Protein 1MK1 (pdb70)

Solvent-accessible surface area: 10854 Å² total; per-residue (Å²): 210,104,69,104,58,72,94,68,62,105,54,27,100,76,83,0,50,45,80,8,49,24,149,140,55,67,128,91,31,30,4,19,34,0,6,0,0,0,0,0,32,37,84,127,24,31,0,0,0,10,79,83,107,89,152,118,151,47,122,128,8,47,5,3,0,37,16,52,19,76,65,92,87,22,62,16,77,81,5,0,25,60,30,0,98,116,76,21,25,8,90,14,97,61,40,46,0,12,34,43,25,65,40,21,108,72,125,17,45,30,1,0,10,0,3,2,0,31,48,43,178,152,53,71,291,144,74,17,104,30,72,6,44,48,0,9,123,40,14,145,125,46,76,1,68,25,54,26,0,55,24,0,0,65,23,0,55,28,23,65,86,65,177,38,148,31,96,83,64,130,29,128,30,140,71,103,11,95,35,13,43,68,71,152,73,140,284

CATH classification: 3.90.79.10

Organism: Mycobacterium tuberculosis (strain CDC 1551 / Oshkosh) (NCBI:txid83331)

Sequence (187 aa):
FETISSETLHTGAIFALRRDQVRIVTREVVEHFGAVAIVAMDDNGNIPMVYQYRHTYGRRLWELPAGLLDVAGEPPHLTAARELREEVGLQASTWQVLVDLDTAPGFSDESVRVYLATGLREVGRTMGWYPIAEAARRVLRGEIVNSIAIAGVLAVHAVTTGFAQPRPLDTEWIDRPTAFAARRAER

B-factor: mean 34.09, std 12.49, range [12.07, 91.03]

Secondary structure (DSSP, 8-state):
--EEEEEEEEE-SSEEEEEEEE--EEEEEEEE--EEEEEE--TTSEEEEEEEEETTTTEEEEE--EEE--STT--HHHHHHHHHHHHH-EEEEEEEEEEEE-S-TTTB---EEEEEEEEEEE----EEEEEHHHHHHHHHTTS---HHHHHHHHHHHHHHTTS---B-TTS--TT---HHHHH----

Foldseek 3Di:
DDWPDKDWPADDDFWTWIWTQPPHDIAIATAGQAKEFEQEQEPQQKGKWDFAQDVVVRGTATGTQMDGNQDPPDDRVVVHQVSCCVPVQKHAPDKFWQDKAQQCVRHYLHIYTYIYGYRIDRDDDPMDMGRLVVLQVCVVVVRHDDPNRNSRSVRVVCVVVVNDDTHHPPDDDVSRGDVSSVPCPDD

InterPro domains:
  IPR000086 NUDIX hydrolase domain [PF00293] (44-156)
  IPR000086 NUDIX hydrolase domain [PS51462] (41-172)
  IPR015797 NUDIX hydrolase-like domain superfamily [SSF55811] (5-177)
  IPR060538 Nucleoside diphosphate sugar hydrolase, N-terminal domain [PF28549] (7-40)

Nearest PDB structures (foldseek):
  1mk1-assembly1_A  TM=1.005E+00  e=1.874E-41  Mycobacterium tuberculosis
  1mqw-assembly1_A-2  TM=9.993E-01  e=7.529E-37  Mycobacterium tuberculosis
  5i8u-assembly2_A  TM=9.885E-01  e=7.084E-37  Mycobacterium tuberculosis
  5i8u-assembly2_B  TM=9.862E-01  e=2.547E-36  Mycobacterium tuberculosis
  5i8u-assembly4_E  TM=9.836E-01  e=4.146E-36  Mycobacterium tuberculosis

Structure (mmCIF, N/CA/C/O backbone):
data_1MK1
#
_entry.id   1MK1
#
_cell.length_a   64.088
_cell.length_b   64.088
_cell.length_c   182.393
_cell.angle_alpha   90.00
_cell.angle_beta   90.00
_cell.angle_gamma   120.00
#
_symmetry.space_group_name_H-M   'P 61 2 2'
#
loop_
_entity.id
_entity.type
_entity.pdbx_description
1 polymer 'ADPR pyrophosphatase'
2 non-polymer ADENOSINE-5-DIPHOSPHORIBOSE
3 water water
#
loop_
_atom_site.group_PDB
_atom_site.id
_atom_site.type_symbol
_atom_site.label_atom_id
_atom_site.label_alt_id
_atom_site.label_comp_id
_atom_site.label_asym_id
_atom_site.label_entity_id
_atom_site.label_seq_id
_atom_site.pdbx_PDB_ins_code
_atom_site.Cartn_x
_atom_site.Cartn_y
_atom_site.Cartn_z
_at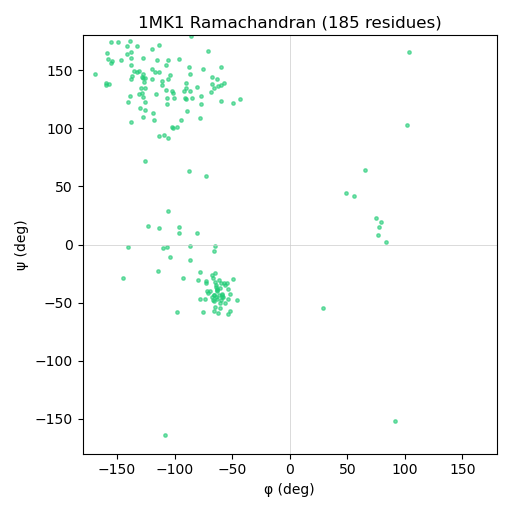om_site.occupancy
_atom_site.B_iso_or_equiv
_atom_site.auth_seq_id
_atom_site.auth_comp_id
_atom_site.auth_asym_id
_atom_site.auth_atom_id
_atom_site.pdbx_PDB_model_num
ATOM 1 N N . PHE A 1 6 ? 27.174 23.595 37.278 1.00 68.37 6 PHE A N 1
ATOM 2 C CA . PHE A 1 6 ? 28.213 23.688 36.210 1.00 68.72 6 PHE A CA 1
ATOM 3 C C . PHE A 1 6 ? 28.524 25.137 35.909 1.00 68.51 6 PHE A C 1
ATOM 4 O O . PHE A 1 6 ? 27.695 26.014 36.147 1.00 69.20 6 PHE A O 1
ATOM 12 N N . GLU A 1 7 ? 29.713 25.386 35.368 1.00 67.58 7 GLU A N 1
ATOM 13 C CA . GLU A 1 7 ? 30.119 26.751 35.055 1.00 66.21 7 GLU A CA 1
ATOM 14 C C . GLU A 1 7 ? 31.244 26.836 34.029 1.00 62.52 7 GLU A C 1
ATOM 15 O O . GLU A 1 7 ? 32.203 26.072 34.091 1.00 62.54 7 GLU A O 1
ATOM 21 N N . THR A 1 8 ? 31.135 27.767 33.087 1.00 58.37 8 THR A N 1
ATOM 22 C CA . THR A 1 8 ? 32.191 27.928 32.093 1.00 55.25 8 THR A CA 1
ATOM 23 C C . THR A 1 8 ? 33.204 28.923 32.634 1.00 53.95 8 THR A C 1
ATOM 24 O O . THR A 1 8 ? 32.895 30.098 32.831 1.00 53.30 8 THR A O 1
ATOM 28 N N . ILE A 1 9 ? 34.416 28.444 32.877 1.00 52.56 9 ILE A N 1
ATOM 29 C CA . ILE A 1 9 ? 35.471 29.289 33.408 1.00 50.66 9 ILE A CA 1
ATOM 30 C C . ILE A 1 9 ? 36.094 30.169 32.336 1.00 49.98 9 ILE A C 1
ATOM 31 O O . ILE A 1 9 ? 36.267 31.369 32.543 1.00 50.25 9 ILE A O 1
ATOM 36 N N . SER A 1 10 ? 36.419 29.579 31.189 1.00 49.01 10 SER A N 1
ATOM 37 C CA . SER A 1 10 ? 37.044 30.340 30.111 1.00 48.72 10 SER A CA 1
ATOM 38 C C . SER A 1 10 ? 36.853 29.712 28.740 1.00 48.02 10 SER A C 1
ATOM 39 O O . SER A 1 10 ? 36.973 28.503 28.585 1.00 49.50 10 SER A O 1
ATOM 42 N N . SER A 1 11 ? 36.568 30.545 27.744 1.00 46.81 11 SER A N 1
ATOM 43 C CA . SER A 1 11 ? 36.376 30.066 26.382 1.00 45.59 11 SER A CA 1
ATOM 44 C C . SER A 1 11 ? 37.515 30.526 25.503 1.00 44.14 11 SER A C 1
ATOM 45 O O . SER A 1 11 ? 37.981 31.650 25.610 1.00 43.87 11 SER A O 1
ATOM 48 N N . GLU A 1 12 ? 37.953 29.648 24.618 1.00 43.77 12 GLU A N 1
ATOM 49 C CA . GLU A 1 12 ? 39.027 29.973 23.707 1.00 43.06 12 GLU A CA 1
ATOM 50 C C . GLU A 1 12 ? 38.726 29.379 22.340 1.00 41.53 12 GLU A C 1
ATOM 51 O O . GLU A 1 12 ? 38.529 28.171 22.212 1.00 41.33 12 GLU A O 1
ATOM 57 N N . THR A 1 13 ? 38.689 30.234 21.324 1.00 39.57 13 THR A N 1
ATOM 58 C CA . THR A 1 13 ? 38.413 29.795 19.960 1.00 37.24 13 THR A CA 1
ATOM 59 C C . THR A 1 13 ? 39.626 29.137 19.328 1.00 36.16 13 THR A C 1
ATOM 60 O O . THR A 1 13 ? 40.682 29.746 19.202 1.00 35.99 13 THR A O 1
ATOM 64 N N . LEU A 1 14 ? 39.461 27.886 18.924 1.00 35.50 14 LEU A N 1
ATOM 65 C CA . LEU A 1 14 ? 40.540 27.130 18.313 1.00 36.15 14 LEU A CA 1
ATOM 66 C C . LEU A 1 14 ? 40.531 27.250 16.794 1.00 36.17 14 LEU A C 1
ATOM 67 O O . LEU A 1 14 ? 41.577 27.173 16.154 1.00 36.39 14 LEU A O 1
ATOM 72 N N . HIS A 1 15 ? 39.353 27.450 16.216 1.00 36.32 15 HIS A N 1
ATOM 73 C CA . HIS A 1 15 ? 39.249 27.555 14.772 1.00 35.81 15 HIS A CA 1
ATOM 74 C C . HIS A 1 15 ? 37.881 28.032 14.343 1.00 36.31 15 HIS A C 1
ATOM 75 O O . HIS A 1 15 ? 36.878 27.727 14.985 1.00 36.71 15 HIS A O 1
ATOM 82 N N . THR A 1 16 ? 37.853 28.787 13.249 1.00 36.08 16 THR A N 1
ATOM 83 C CA . THR A 1 16 ? 36.609 29.273 12.678 1.00 34.91 16 THR A CA 1
ATOM 84 C C . THR A 1 16 ? 36.638 28.817 11.234 1.00 33.94 16 THR A C 1
ATOM 85 O O . THR A 1 16 ? 37.507 29.225 10.471 1.00 33.17 16 THR A O 1
ATOM 89 N N . GLY A 1 17 ? 35.701 27.951 10.869 1.00 33.37 17 GLY A N 1
ATOM 90 C CA . GLY A 1 17 ? 35.657 27.453 9.508 1.00 33.09 17 GLY A CA 1
ATOM 91 C C . GLY A 1 17 ? 34.500 28.006 8.701 1.00 33.82 17 GLY A C 1
ATOM 92 O O . GLY A 1 17 ? 33.875 28.995 9.081 1.00 32.75 17 GLY A O 1
ATOM 93 N N . ALA A 1 18 ? 34.212 27.356 7.579 1.00 34.61 18 ALA A N 1
ATOM 94 C CA . ALA A 1 18 ? 33.124 27.774 6.706 1.00 35.33 18 ALA A CA 1
ATOM 95 C C . ALA A 1 18 ? 31.747 27.631 7.373 1.00 35.31 18 ALA A C 1
ATOM 96 O O . ALA A 1 18 ? 30.981 28.596 7.445 1.00 34.55 18 ALA A O 1
ATOM 98 N N . ILE A 1 19 ? 31.442 26.435 7.878 1.00 34.86 19 ILE A N 1
ATOM 99 C CA . ILE A 1 19 ? 30.142 26.195 8.504 1.00 34.03 19 ILE A CA 1
ATOM 100 C C . ILE A 1 19 ? 30.140 25.997 10.026 1.00 33.84 19 ILE A C 1
ATOM 101 O O . ILE A 1 19 ? 29.072 25.838 10.631 1.00 32.68 19 ILE A O 1
ATOM 106 N N . PHE A 1 20 ? 31.317 25.999 10.648 1.00 32.98 20 PHE A N 1
ATOM 107 C CA . PHE A 1 20 ? 31.386 25.849 12.099 1.00 31.80 20 PHE A CA 1
ATOM 108 C C . PHE A 1 20 ? 32.677 26.366 12.710 1.00 31.58 20 PHE A C 1
ATOM 109 O O . PHE A 1 20 ? 33.663 26.605 12.016 1.00 31.76 20 PHE A O 1
ATOM 117 N N . ALA A 1 21 ? 32.655 26.547 14.022 1.00 30.32 21 ALA A N 1
ATOM 118 C CA . ALA A 1 21 ? 33.822 27.026 14.745 1.00 29.94 21 ALA A CA 1
ATOM 119 C C . ALA A 1 21 ? 34.112 26.064 15.889 1.00 29.39 21 ALA A C 1
ATOM 120 O O . ALA A 1 21 ? 33.186 25.517 16.495 1.00 29.11 21 ALA A O 1
ATOM 122 N N . LEU A 1 22 ? 35.392 25.841 16.171 1.00 28.33 22 LEU A N 1
ATOM 123 C CA . LEU A 1 22 ? 35.770 24.961 17.263 1.00 27.85 22 LEU A CA 1
ATOM 124 C C . LEU A 1 22 ? 36.165 25.832 18.439 1.00 28.34 22 LEU A C 1
ATOM 125 O O . LEU A 1 22 ? 36.963 26.756 18.303 1.00 28.21 22 LEU A O 1
ATOM 130 N N . ARG A 1 23 ? 35.600 25.532 19.597 1.00 28.30 23 ARG A N 1
ATOM 131 C CA . ARG A 1 23 ? 35.866 26.311 20.787 1.00 29.48 23 ARG A CA 1
ATOM 132 C C . ARG A 1 23 ? 36.169 25.364 21.937 1.00 30.53 23 ARG A C 1
ATOM 133 O O . ARG A 1 23 ? 35.654 24.249 21.975 1.00 30.90 23 ARG A O 1
ATOM 141 N N . ARG A 1 24 ? 37.018 25.796 22.861 1.00 31.52 24 ARG A N 1
ATOM 142 C CA . ARG A 1 24 ? 37.356 24.974 24.014 1.00 31.49 24 ARG A CA 1
ATOM 143 C C . ARG A 1 24 ? 37.101 25.749 25.295 1.00 31.57 24 ARG A C 1
ATOM 144 O O . ARG A 1 24 ? 37.651 26.832 25.494 1.00 29.78 24 ARG A O 1
ATOM 152 N N . ASP A 1 25 ? 36.264 25.188 26.160 1.00 32.63 25 ASP A N 1
ATOM 153 C CA . ASP A 1 25 ? 35.937 25.830 27.425 1.00 35.66 25 ASP A CA 1
ATOM 154 C C . ASP A 1 25 ? 36.430 25.008 28.612 1.00 36.90 25 ASP A C 1
ATOM 155 O O . ASP A 1 25 ? 36.674 23.808 28.496 1.00 35.88 25 ASP A O 1
ATOM 160 N N . GLN A 1 26 ? 36.582 25.674 29.750 1.00 38.40 26 GLN A N 1
ATOM 161 C CA . GLN A 1 26 ? 36.989 25.012 30.980 1.00 41.39 26 GLN A CA 1
ATOM 162 C C . GLN A 1 26 ? 35.699 25.003 31.772 1.00 43.02 26 GLN A C 1
ATOM 163 O O . GLN A 1 26 ? 35.084 26.052 31.963 1.00 42.94 26 GLN A O 1
ATOM 169 N N . VAL A 1 27 ? 35.280 23.829 32.227 1.00 46.22 27 VAL A N 1
ATOM 170 C CA . VAL A 1 27 ? 34.008 23.731 32.931 1.00 49.99 27 VAL A CA 1
ATOM 171 C C . VAL A 1 27 ? 34.010 23.356 34.411 1.00 52.91 27 VAL A C 1
ATOM 172 O O . VAL A 1 27 ? 34.860 22.600 34.881 1.00 53.09 27 VAL A O 1
ATOM 176 N N . ARG A 1 28 ? 33.016 23.906 35.114 1.00 56.66 28 ARG A N 1
ATOM 177 C CA . ARG A 1 28 ? 32.766 23.699 36.539 1.00 59.24 28 ARG A CA 1
ATOM 178 C C . ARG A 1 28 ? 34.033 23.406 37.334 1.00 59.88 28 ARG A C 1
ATOM 179 O O . ARG A 1 28 ? 34.397 24.161 38.237 1.00 60.69 28 ARG A O 1
ATOM 187 N N . ILE A 1 34 ? 36.905 21.034 37.336 1.00 56.62 34 ILE A N 1
ATOM 188 C CA . ILE A 1 34 ? 37.332 21.674 36.092 1.00 57.94 34 ILE A CA 1
ATOM 189 C C . ILE A 1 34 ? 37.633 20.659 34.991 1.00 57.60 34 ILE A C 1
ATOM 190 O O . ILE A 1 34 ? 38.554 19.851 35.117 1.00 58.05 34 ILE A O 1
ATOM 195 N N . VAL A 1 35 ? 36.868 20.727 33.902 1.00 56.85 35 VAL A N 1
ATOM 196 C CA . VAL A 1 35 ? 37.046 19.813 32.773 1.00 54.78 35 VAL A CA 1
ATOM 197 C C . VAL A 1 35 ? 37.165 20.560 31.446 1.00 52.33 35 VAL A C 1
ATOM 198 O O . VAL A 1 35 ? 36.520 21.588 31.247 1.00 51.93 35 VAL A O 1
ATOM 202 N N . THR A 1 36 ? 37.999 20.055 30.543 1.00 49.99 36 THR A N 1
ATOM 203 C CA . THR A 1 36 ? 38.114 20.672 29.227 1.00 47.21 36 THR A CA 1
ATOM 204 C C . THR A 1 36 ? 36.918 20.155 28.426 1.00 44.92 36 THR A C 1
ATOM 205 O O . THR A 1 36 ? 36.595 18.966 28.477 1.00 44.99 36 THR A O 1
ATOM 209 N N . ARG A 1 37 ? 36.256 21.056 27.709 1.00 41.26 37 ARG A N 1
ATOM 210 C CA . ARG A 1 37 ? 35.110 20.703 26.883 1.00 36.80 37 ARG A CA 1
ATOM 211 C C . ARG A 1 37 ? 35.193 21.426 25.545 1.00 35.25 37 ARG A C 1
ATOM 212 O O . ARG A 1 37 ? 34.950 22.626 25.471 1.00 35.61 37 ARG A O 1
ATOM 220 N N . GLU A 1 38 ? 35.547 20.700 24.490 1.00 33.39 38 GLU A N 1
ATOM 221 C CA . GLU A 1 38 ? 35.644 21.301 23.167 1.00 33.18 38 GLU A CA 1
ATOM 222 C C . GLU A 1 38 ? 34.278 21.249 22.513 1.00 31.74 38 GLU A C 1
ATOM 223 O O . GLU A 1 38 ? 33.615 20.216 22.533 1.00 31.42 38 GLU A O 1
ATOM 229 N N . VAL A 1 39 ? 33.853 22.375 21.948 1.00 30.57 39 VAL A N 1
ATOM 230 C CA . VAL A 1 39 ? 32.543 22.461 21.318 1.00 27.71 39 VAL A CA 1
ATOM 231 C C . VAL A 1 39 ? 32.592 22.946 19.881 1.00 26.24 39 VAL A C 1
ATOM 232 O O . VAL A 1 39 ? 33.269 23.920 19.566 1.00 24.60 39 VAL A O 1
ATOM 236 N N . VAL A 1 40 ? 31.854 22.256 19.020 1.00 26.13 40 VAL A N 1
ATOM 237 C CA . VAL A 1 40 ? 31.743 22.628 17.615 1.00 26.07 40 VAL A CA 1
ATOM 238 C C . VAL A 1 40 ? 30.489 23.499 17.489 1.00 26.37 40 VAL A C 1
ATOM 239 O O . VAL A 1 40 ? 29.373 22.995 17.605 1.00 27.81 40 VAL A O 1
ATOM 243 N N . GLU A 1 41 ? 30.674 24.801 17.284 1.00 27.12 41 GLU A N 1
ATOM 244 C CA . GLU A 1 41 ? 29.557 25.737 17.121 1.00 27.82 41 GLU A CA 1
ATOM 245 C C . GLU A 1 41 ? 28.994 25.584 15.712 1.00 28.08 41 GLU A C 1
ATOM 246 O O . GLU A 1 41 ? 29.732 25.658 14.731 1.00 29.48 41 GLU A O 1
ATOM 252 N N . HIS A 1 42 ? 27.685 25.390 15.610 1.00 27.47 42 HIS A N 1
ATOM 253 C CA . HIS A 1 42 ? 27.048 25.160 14.316 1.00 26.75 42 HIS A CA 1
ATOM 254 C C . HIS A 1 42 ? 25.883 26.129 14.093 1.00 27.80 42 HIS A C 1
ATOM 255 O O . HIS A 1 42 ? 25.371 26.717 15.046 1.00 28.19 42 HIS A O 1
ATOM 262 N N . PHE A 1 43 ? 25.480 26.298 12.833 1.00 27.97 43 PHE A N 1
ATOM 263 C CA . PHE A 1 43 ? 24.355 27.172 12.473 1.00 28.62 43 PHE A CA 1
ATOM 264 C C . PHE A 1 43 ? 23.030 26.595 12.950 1.00 28.77 43 PHE A C 1
ATOM 265 O O . PHE A 1 43 ? 22.143 27.309 13.421 1.00 29.16 43 PHE A O 1
ATOM 273 N N . GLY A 1 44 ? 22.917 25.282 12.812 1.00 28.40 44 GLY A N 1
ATOM 274 C CA . GLY A 1 44 ? 21.687 24.600 13.133 1.00 26.99 44 GLY A CA 1
ATOM 275 C C . GLY A 1 44 ? 21.149 24.361 11.733 1.00 26.84 44 GLY A C 1
ATOM 276 O O . GLY A 1 44 ? 21.643 24.953 10.765 1.00 26.39 44 GLY A O 1
ATOM 277 N N . ALA A 1 45 ? 20.160 23.492 11.596 1.00 26.52 45 ALA A N 1
ATOM 278 C CA . ALA A 1 45 ? 19.605 23.229 10.281 1.00 25.39 45 ALA A CA 1
ATOM 279 C C . ALA A 1 45 ? 18.136 22.876 10.401 1.00 25.96 45 ALA A C 1
ATOM 280 O O . ALA A 1 45 ? 17.595 22.749 11.504 1.00 25.03 45 ALA A O 1
ATOM 282 N N . VAL A 1 46 ? 17.490 22.737 9.252 1.00 26.82 46 VAL A N 1
ATOM 283 C CA . VAL A 1 46 ? 16.082 22.387 9.197 1.00 25.98 46 VAL A CA 1
ATOM 284 C C . VAL A 1 46 ? 15.937 21.311 8.127 1.00 25.69 46 VAL A C 1
ATOM 285 O O . VAL A 1 46 ? 16.715 21.270 7.174 1.00 26.06 46 VAL A O 1
ATOM 289 N N . ALA A 1 47 ? 14.970 20.419 8.301 1.00 25.51 47 ALA A N 1
ATOM 290 C CA . ALA A 1 47 ? 14.730 19.356 7.326 1.00 24.66 47 ALA A CA 1
ATOM 291 C C . ALA A 1 47 ? 13.226 19.234 7.140 1.00 24.11 47 ALA A C 1
ATOM 292 O O . ALA A 1 47 ? 12.452 19.690 7.988 1.00 23.20 47 ALA A O 1
ATOM 294 N N . ILE A 1 48 ? 12.810 18.621 6.037 1.00 24.02 48 ILE A N 1
ATOM 295 C CA . ILE A 1 48 ? 11.392 18.502 5.757 1.00 23.46 48 ILE A CA 1
ATOM 296 C C . ILE A 1 48 ? 10.904 17.116 5.373 1.00 24.17 48 ILE A C 1
ATOM 297 O O . ILE A 1 48 ? 11.464 16.465 4.488 1.00 23.37 48 ILE A O 1
ATOM 302 N N . VAL A 1 49 ? 9.851 16.675 6.056 1.00 24.38 49 VAL A N 1
ATOM 303 C CA . VAL A 1 49 ? 9.193 15.414 5.749 1.00 23.66 49 VAL A CA 1
ATOM 304 C C . VAL A 1 49 ? 7.965 15.929 5.002 1.00 23.68 49 VAL A C 1
ATOM 305 O O . VAL A 1 49 ? 7.030 16.434 5.621 1.00 24.68 49 VAL A O 1
ATOM 309 N N . ALA A 1 50 ? 7.992 15.852 3.676 1.00 23.44 50 ALA A N 1
ATOM 310 C CA . ALA A 1 50 ? 6.877 16.328 2.864 1.00 24.58 50 ALA A CA 1
ATOM 311 C C . ALA A 1 50 ? 6.004 15.149 2.484 1.00 26.67 50 ALA A C 1
ATOM 312 O O . ALA A 1 50 ? 6.323 14.380 1.575 1.00 27.10 50 ALA A O 1
ATOM 314 N N . MET A 1 51 ? 4.894 15.015 3.196 1.00 27.18 51 MET A N 1
ATOM 315 C CA . MET A 1 51 ? 3.967 13.926 2.971 1.00 27.39 51 MET A CA 1
ATOM 316 C C . MET A 1 51 ? 2.889 14.302 1.964 1.00 28.06 51 MET A C 1
ATOM 317 O O . MET A 1 51 ? 2.205 15.316 2.129 1.00 27.09 51 MET A O 1
ATOM 322 N N . ASP A 1 52 ? 2.736 13.493 0.917 1.00 26.84 52 ASP A N 1
ATOM 323 C CA . ASP A 1 52 ? 1.719 13.787 -0.079 1.00 26.98 52 ASP A CA 1
ATOM 324 C C . ASP A 1 52 ? 0.378 13.201 0.359 1.00 28.00 52 ASP A C 1
ATOM 325 O O . ASP A 1 52 ? 0.280 12.594 1.424 1.00 26.71 52 ASP A O 1
ATOM 330 N N . ASP A 1 53 ? -0.651 13.398 -0.458 1.00 29.31 53 ASP A N 1
ATOM 331 C CA . ASP A 1 53 ? -1.980 12.904 -0.138 1.00 32.29 53 ASP A CA 1
ATOM 332 C C . ASP A 1 53 ? -2.117 11.394 -0.078 1.00 34.08 53 ASP A C 1
ATOM 333 O O . ASP A 1 53 ? -3.196 10.879 0.217 1.00 35.03 53 ASP A O 1
ATOM 334 N N . ASN A 1 54 ? -1.034 10.673 -0.347 1.00 34.13 54 ASN A N 1
ATOM 335 C CA . ASN A 1 54 ? -1.086 9.222 -0.308 1.00 34.17 54 ASN A CA 1
ATOM 336 C C . ASN A 1 54 ? -0.077 8.595 0.652 1.00 34.91 54 ASN A C 1
ATOM 337 O O . ASN A 1 54 ? 0.205 7.397 0.584 1.00 35.42 54 ASN A O 1
ATOM 342 N N . GLY A 1 55 ? 0.469 9.413 1.547 1.00 34.51 55 GLY A N 1
ATOM 343 C CA . GLY A 1 55 ? 1.405 8.908 2.533 1.00 32.73 55 GLY A CA 1
ATOM 344 C C . GLY A 1 55 ? 2.822 8.677 2.064 1.00 31.12 55 GLY A C 1
ATOM 345 O O . GLY A 1 55 ? 3.575 7.947 2.709 1.00 30.88 55 GLY A O 1
ATOM 346 N N . ASN A 1 56 ? 3.195 9.295 0.952 1.00 29.88 56 ASN A N 1
ATOM 347 C CA . ASN A 1 56 ? 4.547 9.147 0.43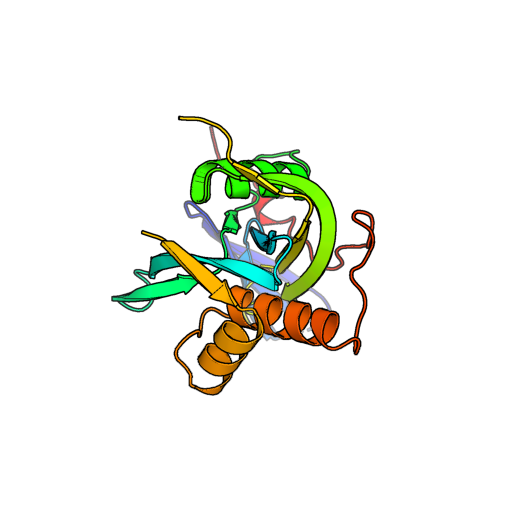8 1.00 29.24 56 ASN A CA 1
ATOM 348 C C . ASN A 1 56 ? 5.352 10.406 0.729 1.00 28.30 56 ASN A C 1
ATOM 349 O O . ASN A 1 56 ? 4.812 11.514 0.735 1.00 28.17 56 ASN A O 1
ATOM 354 N N . ILE A 1 57 ? 6.644 10.228 0.979 1.00 27.47 57 ILE A N 1
ATOM 355 C CA . ILE A 1 57 ? 7.531 11.351 1.254 1.00 26.04 57 ILE A CA 1
ATOM 356 C C . ILE A 1 57 ? 8.728 11.272 0.324 1.00 25.32 57 ILE A C 1
ATOM 357 O O . ILE A 1 57 ? 9.165 10.185 -0.055 1.00 24.07 57 ILE A O 1
ATOM 362 N N . PRO A 1 58 ? 9.264 12.432 -0.078 1.00 26.98 58 PRO A N 1
ATOM 363 C CA . PRO A 1 58 ? 10.426 12.462 -0.973 1.00 27.17 58 PRO A CA 1
ATOM 364 C C . PRO A 1 58 ? 11.735 12.464 -0.169 1.00 26.85 58 PRO A C 1
ATOM 365 O O . PRO A 1 58 ? 11.839 13.120 0.865 1.00 26.21 58 PRO A O 1
ATOM 369 N N . MET A 1 59 ? 12.721 11.712 -0.637 1.00 26.93 59 MET A N 1
ATOM 370 C CA . MET A 1 59 ? 14.014 11.666 0.025 1.00 26.93 59 MET A CA 1
ATOM 371 C C . MET A 1 59 ? 15.069 11.872 -1.043 1.00 27.88 59 MET A C 1
ATOM 372 O O . MET A 1 59 ? 14.865 11.523 -2.206 1.00 26.31 59 MET A O 1
ATOM 377 N N . VAL A 1 60 ? 16.187 12.468 -0.653 1.00 28.83 60 VAL A N 1
ATOM 378 C CA . VAL A 1 60 ? 17.276 12.711 -1.590 1.00 29.27 60 VAL A CA 1
ATOM 379 C C . VAL A 1 60 ? 18.434 11.762 -1.298 1.00 29.24 60 VAL A C 1
ATOM 380 O O . VAL A 1 60 ? 18.578 11.279 -0.177 1.00 28.43 60 VAL A O 1
ATOM 384 N N . TYR A 1 61 ? 19.242 11.487 -2.318 1.00 30.22 61 TYR A N 1
ATOM 385 C CA . TYR A 1 61 ? 20.404 10.602 -2.194 1.00 31.77 61 TYR A CA 1
ATOM 386 C C . TYR A 1 61 ? 21.641 11.478 -2.399 1.00 32.81 61 TYR A C 1
ATOM 387 O O . TYR A 1 61 ? 22.084 11.700 -3.527 1.00 33.22 61 TYR A O 1
ATOM 396 N N . GLN A 1 62 ? 22.191 11.967 -1.291 1.00 33.82 62 GLN A N 1
ATOM 397 C CA . GLN A 1 62 ? 23.330 12.875 -1.318 1.00 33.82 62 GLN A CA 1
ATOM 398 C C . GLN A 1 62 ? 24.661 12.333 -0.793 1.00 32.36 62 GLN A C 1
ATOM 399 O O . GLN A 1 62 ? 24.721 11.656 0.240 1.00 30.39 62 GLN A O 1
ATOM 405 N N . TYR A 1 63 ? 25.728 12.651 -1.522 1.00 30.86 63 TYR A N 1
ATOM 406 C CA . TYR A 1 63 ? 27.075 12.235 -1.150 1.00 29.50 63 TYR A CA 1
ATOM 407 C C . TYR A 1 63 ? 27.526 12.964 0.127 1.00 28.30 63 TYR A C 1
ATOM 408 O O . TYR A 1 63 ? 27.394 14.188 0.242 1.00 28.13 63 TYR A O 1
ATOM 417 N N . ARG A 1 64 ? 28.039 12.203 1.088 1.00 27.01 64 ARG A N 1
ATOM 418 C CA . ARG A 1 64 ? 28.534 12.775 2.334 1.00 26.73 64 ARG A CA 1
ATOM 419 C C . ARG A 1 64 ? 30.027 12.459 2.447 1.00 27.45 64 ARG A C 1
ATOM 420 O O . ARG A 1 64 ? 30.422 11.315 2.682 1.00 26.82 64 ARG A O 1
ATOM 428 N N . HIS A 1 65 ? 30.857 13.479 2.262 1.00 27.32 65 HIS A N 1
ATOM 429 C CA . HIS A 1 65 ? 32.291 13.290 2.322 1.00 27.01 65 HIS A CA 1
ATOM 430 C C . HIS A 1 65 ? 32.741 12.666 3.644 1.00 27.76 65 HIS A C 1
ATOM 431 O O . HIS A 1 65 ? 33.690 11.877 3.672 1.00 27.57 65 HIS A O 1
ATOM 438 N N . THR A 1 66 ? 32.065 13.005 4.738 1.00 26.99 66 THR A N 1
ATOM 439 C CA . THR A 1 66 ? 32.436 12.453 6.036 1.00 27.47 66 THR A CA 1
ATOM 440 C C . THR A 1 66 ? 32.502 10.924 6.029 1.00 27.31 66 THR A C 1
ATOM 441 O O . THR A 1 66 ? 33.377 10.334 6.667 1.00 27.26 66 THR A O 1
ATOM 445 N N . TYR A 1 67 ? 31.580 10.289 5.309 1.00 26.10 67 TYR A N 1
ATOM 446 C CA . TYR A 1 67 ? 31.526 8.828 5.244 1.00 25.83 67 TYR A CA 1
ATOM 447 C C . TYR A 1 67 ? 32.061 8.279 3.929 1.00 25.67 67 TYR A C 1
ATOM 448 O O . TYR A 1 67 ? 32.266 7.076 3.790 1.00 26.71 67 TYR A O 1
ATOM 457 N N . GLY A 1 68 ? 32.277 9.170 2.968 1.00 25.62 68 GLY A N 1
ATOM 458 C CA . GLY A 1 68 ? 32.792 8.758 1.677 1.00 26.76 68 GLY A CA 1
ATOM 459 C C . GLY A 1 68 ? 31.772 8.058 0.805 1.00 26.82 68 GLY A C 1
ATOM 460 O O . GLY A 1 68 ? 32.145 7.315 -0.095 1.00 27.85 68 GLY A O 1
ATOM 461 N N . ARG A 1 69 ? 30.488 8.295 1.056 1.00 27.10 69 ARG A N 1
ATOM 462 C CA . ARG A 1 69 ? 29.435 7.662 0.269 1.00 27.08 69 ARG A CA 1
ATOM 463 C C . ARG A 1 69 ? 28.147 8.474 0.279 1.00 27.70 69 ARG A C 1
ATOM 464 O O . ARG A 1 69 ? 28.026 9.475 0.996 1.00 26.45 69 ARG A O 1
ATOM 472 N N . ARG A 1 70 ? 27.182 8.022 -0.520 1.00 28.30 70 ARG A N 1
ATOM 473 C CA . ARG A 1 70 ? 25.888 8.680 -0.631 1.00 27.85 70 ARG A CA 1
ATOM 474 C C . ARG A 1 70 ? 24.909 8.116 0.384 1.00 25.49 70 ARG A C 1
ATOM 475 O O . ARG A 1 70 ? 24.814 6.908 0.563 1.00 24.72 70 ARG A O 1
ATOM 483 N N . LEU A 1 71 ? 24.188 9.003 1.056 1.00 25.00 71 LEU A N 1
ATOM 484 C CA . LEU A 1 71 ? 23.206 8.585 2.050 1.00 24.27 71 LEU A CA 1
ATOM 485 C C . LEU A 1 71 ? 21.816 9.067 1.650 1.00 23.44 71 LEU A C 1
ATOM 486 O O . LEU A 1 71 ? 21.676 10.088 0.968 1.00 21.50 71 LEU A O 1
ATOM 491 N N . TRP A 1 72 ? 20.794 8.321 2.062 1.00 22.92 72 TRP A N 1
ATOM 492 C CA . TRP A 1 72 ? 19.419 8.720 1.794 1.00 23.46 72 TRP A CA 1
ATOM 493 C C . TRP A 1 72 ? 19.008 9.677 2.906 1.00 23.24 72 TRP A C 1
ATOM 494 O O . TRP A 1 72 ? 19.133 9.346 4.091 1.00 25.17 72 TRP A O 1
ATOM 505 N N . GLU A 1 73 ? 18.529 10.860 2.529 1.00 22.27 73 GLU A N 1
ATOM 506 C CA . GLU A 1 73 ? 18.146 11.863 3.518 1.00 23.09 73 GLU A CA 1
ATOM 507 C C . GLU A 1 73 ? 16.902 12.657 3.179 1.00 23.40 73 GLU A C 1
ATOM 508 O O . GLU A 1 73 ? 16.376 12.595 2.070 1.00 24.96 73 GLU A O 1
ATOM 514 N N . LEU A 1 74 ? 16.441 13.424 4.155 1.00 23.15 74 LEU A N 1
ATOM 515 C CA . LEU A 1 74 ? 15.295 14.288 3.948 1.00 23.49 74 LEU A CA 1
ATOM 516 C C . LEU A 1 74 ? 15.876 15.574 3.395 1.00 24.33 74 LEU A C 1
ATOM 517 O O . LEU A 1 74 ? 17.040 15.893 3.652 1.00 25.56 74 LEU A O 1
ATOM 522 N N . PRO A 1 75 ? 15.091 16.321 2.607 1.00 23.26 75 PRO A N 1
ATOM 523 C CA . PRO A 1 75 ? 15.659 17.568 2.098 1.00 23.14 75 PRO A CA 1
ATOM 524 C C . PRO A 1 75 ? 16.012 18.394 3.344 1.00 23.36 75 PRO A C 1
ATOM 525 O O . PRO A 1 75 ? 15.240 18.433 4.300 1.00 22.38 75 PRO A O 1
ATOM 529 N N . ALA A 1 76 ? 17.177 19.026 3.349 1.00 23.74 76 ALA A N 1
ATOM 530 C CA . ALA A 1 76 ? 17.585 19.816 4.503 1.00 25.62 76 ALA A CA 1
ATOM 531 C C . ALA A 1 76 ? 18.632 20.879 4.151 1.00 26.18 76 ALA A C 1
ATOM 532 O O . ALA A 1 76 ? 19.318 20.788 3.124 1.00 26.75 76 ALA A O 1
ATOM 534 N N . GLY A 1 77 ? 18.739 21.887 5.013 1.00 26.17 77 GLY A N 1
ATOM 535 C CA . GLY A 1 77 ? 19.688 22.964 4.803 1.00 25.69 77 GLY A CA 1
ATOM 536 C C . GLY A 1 77 ? 20.100 23.646 6.099 1.00 25.98 77 GLY A C 1
ATOM 537 O O . GLY A 1 77 ? 19.384 23.587 7.107 1.00 24.93 77 GLY A O 1
ATOM 538 N N . LEU A 1 78 ? 21.262 24.292 6.069 1.00 26.02 78 LEU A N 1
ATOM 539 C CA . LEU A 1 78 ? 21.792 25.000 7.224 1.00 26.37 78 LEU A CA 1
ATOM 540 C C . LEU A 1 78 ? 21.056 26.315 7.435 1.00 27.40 78 LEU A C 1
ATOM 541 O O . LEU A 1 78 ? 20.545 26.913 6.485 1.00 27.22 78 LEU A O 1
ATOM 546 N N . LEU A 1 79 ? 20.993 26.754 8.687 1.00 28.57 79 LEU A N 1
ATOM 547 C CA . LEU A 1 79 ? 20.366 28.027 9.022 1.00 30.09 79 LEU A CA 1
ATOM 548 C C . LEU A 1 79 ? 21.475 29.068 8.882 1.00 31.88 79 LEU A C 1
ATOM 549 O O . LEU A 1 79 ? 21.873 29.706 9.862 1.00 31.57 79 LEU A O 1
ATOM 554 N N . ASP A 1 80 ? 21.983 29.221 7.662 1.00 33.48 80 ASP A N 1
ATOM 555 C CA . ASP A 1 80 ? 23.071 30.152 7.406 1.00 37.11 80 ASP A CA 1
ATOM 556 C C . ASP A 1 80 ? 22.635 31.514 6.889 1.00 39.44 80 ASP A C 1
ATOM 557 O O . ASP A 1 80 ? 23.461 32.275 6.376 1.00 40.53 80 ASP A O 1
ATOM 562 N N . VAL A 1 81 ? 21.347 31.819 7.009 1.00 41.29 81 VAL A N 1
ATOM 563 C CA . VAL A 1 81 ? 20.838 33.110 6.560 1.00 42.70 81 VAL A CA 1
ATOM 564 C C . VAL A 1 81 ? 20.472 33.943 7.774 1.00 44.53 81 VAL A C 1
ATOM 565 O O . VAL A 1 81 ? 19.362 33.832 8.299 1.00 45.94 81 VAL A O 1
ATOM 569 N N . ALA A 1 82 ? 21.414 34.774 8.215 1.00 45.54 82 ALA A N 1
ATOM 570 C CA . ALA A 1 82 ? 21.213 35.617 9.388 1.00 45.95 82 ALA A CA 1
ATOM 571 C C . ALA A 1 82 ? 19.834 36.267 9.397 1.00 46.49 82 ALA A C 1
ATOM 572 O O . ALA A 1 82 ? 19.445 36.924 8.429 1.00 47.17 82 ALA A O 1
ATOM 574 N N . GLY A 1 83 ? 19.094 36.055 10.486 1.00 46.63 83 GLY A N 1
ATOM 575 C CA . GLY A 1 83 ? 17.769 36.641 10.630 1.00 47.64 83 GLY A CA 1
ATOM 576 C C . GLY A 1 83 ? 16.605 36.018 9.869 1.00 48.10 83 GLY A C 1
ATOM 577 O O . GLY A 1 83 ? 15.503 36.575 9.851 1.00 47.91 83 GLY A O 1
ATOM 578 N N . GLU A 1 84 ? 16.838 34.868 9.241 1.00 48.71 84 GLU A N 1
ATOM 579 C CA . GLU A 1 84 ? 15.799 34.176 8.478 1.00 47.69 84 GLU A CA 1
ATOM 580 C C . GLU A 1 84 ? 15.050 33.159 9.353 1.00 47.19 84 GLU A C 1
ATOM 581 O O . GL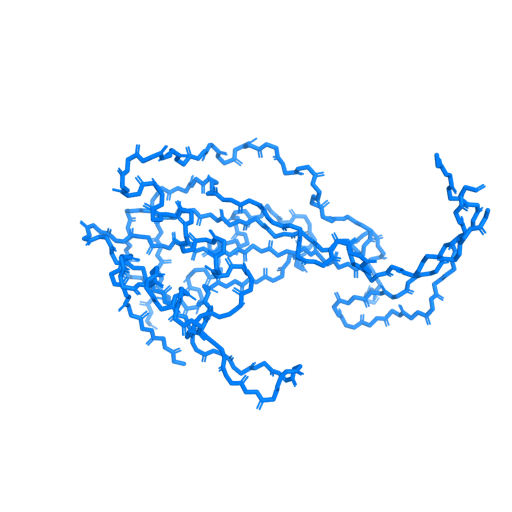U A 1 84 ? 15.667 32.368 10.074 1.00 48.01 84 GLU A O 1
ATOM 587 N N . PRO A 1 85 ? 13.706 33.177 9.315 1.00 46.22 85 PRO A N 1
ATOM 588 C CA . PRO A 1 85 ? 12.927 32.228 10.122 1.00 44.03 85 PRO A CA 1
ATOM 589 C C . PRO A 1 85 ? 13.171 30.804 9.624 1.00 41.98 85 PRO A C 1
ATOM 590 O O . PRO A 1 85 ? 13.145 30.545 8.416 1.00 43.18 85 PRO A O 1
ATOM 594 N N . PRO A 1 86 ? 13.404 29.863 10.546 1.00 39.24 86 PRO A N 1
ATOM 595 C CA . PRO A 1 86 ? 13.655 28.466 10.188 1.00 37.75 86 PRO A CA 1
ATOM 596 C C . PRO A 1 86 ? 12.708 27.862 9.142 1.00 36.29 86 PRO A C 1
ATOM 597 O O . PRO A 1 86 ? 13.160 27.240 8.179 1.00 35.11 86 PRO A O 1
ATOM 601 N N . HIS A 1 87 ? 11.403 28.043 9.316 1.00 35.37 87 HIS A N 1
ATOM 602 C CA . HIS A 1 87 ? 10.466 27.463 8.364 1.00 37.20 87 HIS A CA 1
ATOM 603 C C . HIS A 1 87 ? 10.556 28.102 6.979 1.00 35.92 87 HIS A C 1
ATOM 604 O O . HIS A 1 87 ? 10.239 27.463 5.970 1.00 34.97 87 HIS A O 1
ATOM 611 N N . LEU A 1 88 ? 10.993 29.355 6.920 1.00 34.12 88 LEU A N 1
ATOM 612 C CA . LEU A 1 88 ? 11.157 29.994 5.626 1.00 33.17 88 LEU A CA 1
ATOM 613 C C . LEU A 1 88 ? 12.381 29.334 4.999 1.00 33.03 88 LEU A C 1
ATOM 614 O O . LEU A 1 88 ? 12.410 29.044 3.801 1.00 32.91 88 LEU A O 1
ATOM 619 N N . THR A 1 89 ? 13.396 29.096 5.824 1.00 31.76 89 THR A N 1
ATOM 620 C CA . THR A 1 89 ? 14.604 28.434 5.355 1.00 31.08 89 THR A CA 1
ATOM 621 C C . THR A 1 89 ? 14.140 27.079 4.833 1.00 30.12 89 THR A C 1
ATOM 622 O O . THR A 1 89 ? 14.491 26.666 3.728 1.00 30.61 89 THR A O 1
ATOM 626 N N . ALA A 1 90 ? 13.332 26.403 5.643 1.00 28.43 90 ALA A N 1
ATOM 627 C CA . ALA A 1 90 ? 12.807 25.089 5.297 1.00 28.90 90 ALA A CA 1
ATOM 628 C C . ALA A 1 90 ? 12.012 25.091 3.995 1.00 29.15 90 ALA A C 1
ATOM 629 O O . ALA A 1 90 ? 12.184 24.200 3.158 1.00 29.97 90 ALA A O 1
ATOM 631 N N . ALA A 1 91 ? 11.142 26.083 3.821 1.00 28.95 91 ALA A N 1
ATOM 632 C CA . ALA A 1 91 ? 10.331 26.163 2.607 1.00 28.41 91 ALA A CA 1
ATOM 633 C C . ALA A 1 91 ? 11.204 26.362 1.374 1.00 26.89 91 ALA A C 1
ATOM 634 O O . ALA A 1 91 ? 10.928 25.808 0.312 1.00 25.29 91 ALA A O 1
ATOM 636 N N . ARG A 1 92 ? 12.258 27.156 1.507 1.00 27.34 92 ARG A N 1
ATOM 637 C CA . ARG A 1 92 ? 13.126 27.364 0.367 1.00 29.53 92 ARG A CA 1
ATOM 638 C C . ARG A 1 92 ? 13.793 26.050 -0.011 1.00 30.01 92 ARG A C 1
ATOM 639 O O . ARG A 1 92 ? 13.850 25.690 -1.185 1.00 29.92 92 ARG A O 1
ATOM 647 N N . GLU A 1 93 ? 14.286 25.327 0.991 1.00 30.60 93 GLU A N 1
ATOM 648 C CA . GLU A 1 93 ? 14.967 24.056 0.755 1.00 29.98 93 GLU A CA 1
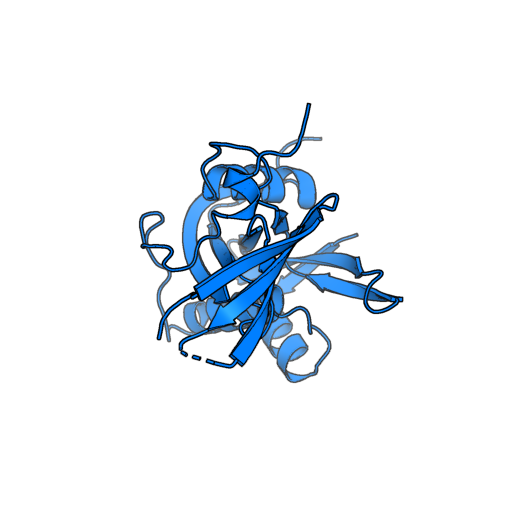ATOM 649 C C . GLU A 1 93 ? 14.047 23.032 0.094 1.00 28.67 93 GLU A C 1
ATOM 650 O O . GLU A 1 93 ? 14.453 22.339 -0.838 1.00 29.51 93 GLU A O 1
ATOM 656 N N . LEU A 1 94 ? 12.811 22.934 0.569 1.00 27.44 94 LEU A N 1
ATOM 657 C CA . LEU A 1 94 ? 11.878 21.984 -0.011 1.00 26.49 94 LEU A CA 1
ATOM 658 C C . LEU A 1 94 ? 11.727 22.316 -1.487 1.00 27.57 94 LEU A C 1
ATOM 659 O O . LEU A 1 94 ? 11.757 21.435 -2.340 1.00 26.41 94 LEU A O 1
ATOM 664 N N . ARG A 1 95 ? 11.576 23.603 -1.779 1.00 30.03 95 ARG A N 1
ATOM 665 C CA . ARG A 1 95 ? 11.430 24.083 -3.152 1.00 32.93 95 ARG A CA 1
ATOM 666 C C . ARG A 1 95 ? 12.669 23.775 -3.976 1.00 32.94 95 ARG A C 1
ATOM 667 O O . ARG A 1 95 ? 12.590 23.095 -4.991 1.00 31.79 95 ARG A O 1
ATOM 675 N N . GLU A 1 96 ? 13.812 24.286 -3.525 1.00 34.80 96 GLU A N 1
ATOM 676 C CA . GLU A 1 96 ? 15.080 24.092 -4.219 1.00 37.61 96 GLU A CA 1
ATOM 677 C C . GLU A 1 96 ? 15.470 22.630 -4.393 1.00 38.51 96 GLU A C 1
ATOM 678 O O . GLU A 1 96 ? 15.942 22.231 -5.458 1.00 38.69 96 GLU A O 1
ATOM 684 N N . GLU A 1 97 ? 15.277 21.833 -3.347 1.00 39.30 97 GLU A N 1
ATOM 685 C CA . GLU A 1 97 ? 15.657 20.428 -3.400 1.00 39.13 97 GLU A CA 1
ATOM 686 C C . GLU A 1 97 ? 14.740 19.520 -4.214 1.00 37.29 97 GLU A C 1
ATOM 687 O O . GLU A 1 97 ? 15.187 18.882 -5.163 1.00 35.53 97 GLU A O 1
ATOM 693 N N . VAL A 1 98 ? 13.462 19.460 -3.853 1.00 35.70 98 VAL A N 1
ATOM 694 C CA . VAL A 1 98 ? 12.530 18.588 -4.561 1.00 33.45 98 VAL A CA 1
ATOM 695 C C . VAL A 1 98 ? 11.420 19.284 -5.362 1.00 32.50 98 VAL A C 1
ATOM 696 O O . VAL A 1 98 ? 10.460 18.644 -5.775 1.00 32.28 98 VAL A O 1
ATOM 700 N N . GLY A 1 99 ? 11.560 20.587 -5.585 1.00 31.95 99 GLY A N 1
ATOM 701 C CA . GLY A 1 99 ? 10.571 21.333 -6.351 1.00 31.85 99 GLY A CA 1
ATOM 702 C C . GLY A 1 99 ? 9.133 21.267 -5.862 1.00 32.67 99 GLY A C 1
ATOM 703 O O . GLY A 1 99 ? 8.204 21.159 -6.668 1.00 32.72 99 GLY A O 1
ATOM 704 N N . LEU A 1 100 ? 8.941 21.347 -4.546 1.00 32.19 100 LEU A N 1
ATOM 705 C CA . LEU A 1 100 ? 7.605 21.279 -3.962 1.00 30.34 100 LEU A CA 1
ATOM 706 C C . LEU A 1 100 ? 7.292 22.454 -3.062 1.00 30.63 100 LEU A C 1
ATOM 707 O O . LEU A 1 100 ? 8.158 22.950 -2.337 1.00 30.17 100 LEU A O 1
ATOM 712 N N . GLN A 1 101 ? 6.041 22.891 -3.112 1.00 30.83 101 GLN A N 1
ATOM 713 C CA . GLN A 1 101 ? 5.578 23.968 -2.261 1.00 32.30 101 GLN A CA 1
ATOM 714 C C . GLN A 1 101 ? 4.469 23.297 -1.457 1.00 31.99 101 GLN A C 1
ATOM 715 O O . GLN A 1 101 ? 3.754 22.447 -1.985 1.00 32.67 101 GLN A O 1
ATOM 721 N N . ALA A 1 102 ? 4.352 23.634 -0.177 1.00 32.25 102 ALA A N 1
ATOM 722 C CA . ALA A 1 102 ? 3.328 23.028 0.669 1.00 32.10 102 ALA A CA 1
ATOM 723 C C . ALA A 1 102 ? 2.492 24.092 1.347 1.00 32.82 102 ALA A C 1
ATOM 724 O O . ALA A 1 102 ? 3.011 25.109 1.803 1.00 32.82 102 ALA A O 1
ATOM 726 N N . SER A 1 103 ? 1.191 23.845 1.419 1.00 34.30 103 SER A N 1
ATOM 727 C CA . SER A 1 103 ? 0.268 24.790 2.031 1.00 35.58 103 SER A CA 1
ATOM 728 C C . SER A 1 103 ? 0.274 24.714 3.554 1.00 35.30 103 SER A C 1
ATOM 729 O O . SER A 1 103 ? 0.048 25.721 4.221 1.00 36.42 103 SER A O 1
ATOM 732 N N . THR A 1 104 ? 0.539 23.529 4.103 1.00 34.48 104 THR A N 1
ATOM 733 C CA . THR A 1 104 ? 0.555 23.351 5.554 1.00 33.05 104 THR A CA 1
ATOM 734 C C . THR A 1 104 ? 1.934 22.968 6.107 1.00 31.77 104 THR A C 1
ATOM 735 O O . THR A 1 104 ? 2.584 22.044 5.620 1.00 31.28 104 THR A O 1
ATOM 739 N N . TRP A 1 105 ? 2.365 23.698 7.130 1.00 31.10 105 TRP A N 1
ATOM 740 C CA . TRP A 1 105 ? 3.649 23.463 7.768 1.00 31.02 105 TRP A CA 1
ATOM 741 C C . TRP A 1 105 ? 3.507 23.314 9.270 1.00 29.84 105 TRP A C 1
ATOM 742 O O . TRP A 1 105 ? 2.938 24.174 9.932 1.00 29.94 105 TRP A O 1
ATOM 753 N N . GLN A 1 106 ? 4.034 22.220 9.805 1.00 28.99 106 GLN A N 1
ATOM 754 C CA . GLN A 1 106 ? 3.970 21.963 11.239 1.00 27.99 106 GLN A CA 1
ATOM 755 C C . GLN A 1 106 ? 5.311 21.433 11.697 1.00 27.16 106 GLN A C 1
ATOM 756 O O . GLN A 1 106 ? 6.134 21.03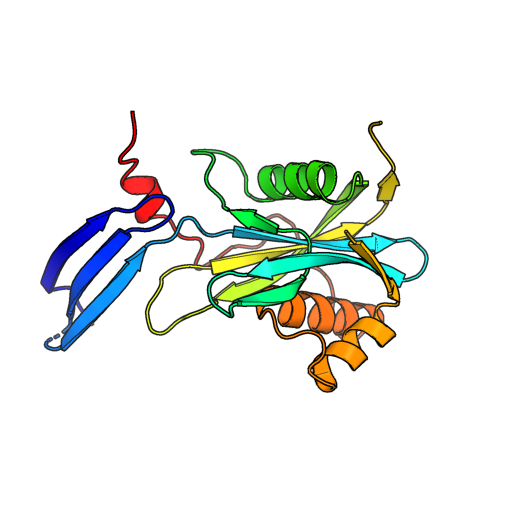9 10.874 1.00 26.27 106 GLN A O 1
ATOM 762 N N . VAL A 1 107 ? 5.523 21.426 13.010 1.00 27.24 107 VAL A N 1
ATOM 763 C CA . VAL A 1 107 ? 6.763 20.919 13.591 1.00 26.82 107 VAL A CA 1
ATOM 764 C C . VAL A 1 107 ? 6.569 19.436 13.868 1.00 26.74 107 VAL A C 1
ATOM 765 O O . VAL A 1 107 ? 5.616 19.043 14.533 1.00 28.35 107 VAL A O 1
ATOM 769 N N . LEU A 1 108 ? 7.466 18.617 13.336 1.00 26.90 108 LEU A N 1
ATOM 770 C CA . LEU A 1 108 ? 7.388 17.171 13.509 1.00 26.91 108 LEU A CA 1
ATOM 771 C C . LEU A 1 108 ? 8.302 16.717 14.637 1.00 26.57 108 LEU A C 1
ATOM 772 O O . LEU A 1 108 ? 7.846 16.114 15.605 1.00 27.66 108 LEU A O 1
ATOM 777 N N . VAL A 1 109 ? 9.592 17.017 14.517 1.00 26.83 109 VAL A N 1
ATOM 778 C CA . VAL A 1 109 ? 10.555 16.627 15.543 1.00 24.81 109 VAL A CA 1
ATOM 779 C C . VAL A 1 109 ? 11.846 17.442 15.505 1.00 25.27 109 VAL A C 1
ATOM 780 O O . VAL A 1 109 ? 12.375 17.758 14.431 1.00 23.82 109 VAL A O 1
ATOM 784 N N . ASP A 1 110 ? 12.335 17.803 16.687 1.00 23.91 110 ASP A N 1
ATOM 785 C CA . ASP A 1 110 ? 13.591 18.528 16.788 1.00 24.09 110 ASP A CA 1
ATOM 786 C C . ASP A 1 110 ? 14.593 17.497 17.290 1.00 23.86 110 ASP A C 1
ATOM 787 O O . ASP A 1 110 ? 14.238 16.647 18.109 1.00 23.72 110 ASP A O 1
ATOM 792 N N . LEU A 1 111 ? 15.830 17.550 16.802 1.00 22.41 111 LEU A N 1
ATOM 793 C CA . LEU A 1 111 ? 16.846 16.616 17.277 1.00 19.93 111 LEU A CA 1
ATOM 794 C C . LEU A 1 111 ? 18.179 17.309 17.506 1.00 20.26 111 LEU A C 1
ATOM 795 O O . LEU A 1 111 ? 18.563 18.225 16.779 1.00 21.24 111 LEU A O 1
ATOM 800 N N . ASP A 1 112 ? 18.862 16.882 18.557 1.00 21.66 112 ASP A N 1
ATOM 801 C CA . ASP A 1 112 ? 20.174 17.404 18.888 1.00 21.63 112 ASP A CA 1
ATOM 802 C C . ASP A 1 112 ? 21.077 16.307 18.360 1.00 22.67 112 ASP A C 1
ATOM 803 O O . ASP A 1 112 ? 21.239 15.268 18.996 1.00 22.40 112 ASP A O 1
ATOM 808 N N . THR A 1 113 ? 21.637 16.544 17.176 1.00 22.89 113 THR A N 1
ATOM 809 C CA . THR A 1 113 ? 22.479 15.576 16.480 1.00 23.81 113 THR A CA 1
ATOM 810 C C . THR A 1 113 ? 23.686 14.961 17.199 1.00 24.55 113 THR A C 1
ATOM 811 O O . THR A 1 113 ? 23.760 13.744 17.344 1.00 25.03 113 THR A O 1
ATOM 815 N N . ALA A 1 114 ? 24.632 15.788 17.631 1.00 25.17 114 ALA A N 1
ATOM 816 C CA . ALA A 1 114 ? 25.831 15.294 18.303 1.00 24.09 114 ALA A CA 1
ATOM 817 C C . ALA A 1 114 ? 25.986 15.995 19.650 1.00 24.66 114 ALA A C 1
ATOM 818 O O . ALA A 1 114 ? 26.873 16.833 19.825 1.00 25.43 114 ALA A O 1
ATOM 820 N N . PRO A 1 115 ? 25.126 15.646 20.627 1.00 24.37 115 PRO A N 1
ATOM 821 C CA . PRO A 1 115 ? 25.114 16.220 21.976 1.00 23.77 115 PRO A CA 1
ATOM 822 C C . PRO A 1 115 ? 26.455 16.277 22.689 1.00 23.16 115 PRO A C 1
ATOM 823 O O . PRO A 1 115 ? 26.684 17.155 23.513 1.00 23.88 115 PRO A O 1
ATOM 827 N N . GLY A 1 116 ? 27.341 15.345 22.375 1.00 23.03 116 GLY A N 1
ATOM 828 C CA . GLY A 1 116 ? 28.635 15.329 23.027 1.00 22.92 116 GLY A CA 1
ATOM 829 C C . GLY A 1 116 ? 29.701 16.312 22.562 1.00 23.09 116 GLY A C 1
ATOM 830 O O . GLY A 1 116 ? 30.603 16.619 23.340 1.00 23.17 116 GLY A O 1
ATOM 831 N N . PHE A 1 117 ? 29.631 16.812 21.329 1.00 21.31 117 PHE A N 1
ATOM 832 C CA . PHE A 1 117 ? 30.671 17.732 20.870 1.00 21.86 117 PHE A CA 1
ATOM 833 C C . PHE A 1 117 ? 30.252 18.927 20.024 1.00 21.93 117 PHE A C 1
ATOM 834 O O . PHE A 1 117 ? 31.093 19.740 19.648 1.00 22.18 117 PHE A O 1
ATOM 842 N N . SER A 1 118 ? 28.967 19.039 19.719 1.00 22.68 118 SER A N 1
ATOM 843 C CA . SER A 1 118 ? 28.491 20.157 18.915 1.00 23.07 118 SER A CA 1
ATOM 844 C C . SER A 1 118 ? 27.196 20.709 19.478 1.00 23.42 118 SER A C 1
ATOM 845 O O . SER A 1 118 ? 26.452 19.998 20.153 1.00 24.23 118 SER A O 1
ATOM 848 N N . ASP A 1 119 ? 26.928 21.981 19.207 1.00 23.04 119 ASP A N 1
ATOM 849 C CA . ASP A 1 119 ? 25.697 22.589 19.687 1.00 24.40 119 ASP A CA 1
ATOM 850 C C . ASP A 1 119 ? 24.633 22.546 18.586 1.00 24.28 119 ASP A C 1
ATOM 851 O O . ASP A 1 119 ? 23.564 23.151 18.711 1.00 23.29 119 ASP A O 1
ATOM 856 N N . GLU A 1 120 ? 24.922 21.819 17.508 1.00 23.75 120 GLU A N 1
ATOM 857 C CA . GLU A 1 120 ? 23.964 21.7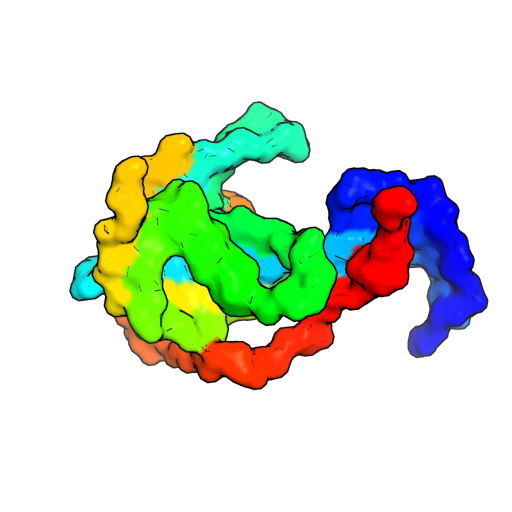29 16.420 1.00 22.70 120 GLU A CA 1
ATOM 858 C C . GLU A 1 120 ? 22.653 21.091 16.846 1.00 23.81 120 GLU A C 1
ATOM 859 O O . GLU A 1 120 ? 22.622 20.083 17.563 1.00 23.23 120 GLU A O 1
ATOM 865 N N . SER A 1 121 ? 21.567 21.694 16.387 1.00 23.04 121 SER A N 1
ATOM 866 C CA . SER A 1 121 ? 20.235 21.191 16.656 1.00 23.49 121 SER A CA 1
ATOM 867 C C . SER A 1 121 ? 19.504 21.307 15.331 1.00 22.96 121 SER A C 1
ATOM 868 O O . SER A 1 121 ? 19.749 22.242 14.558 1.00 23.77 121 SER A O 1
ATOM 871 N N . VAL A 1 122 ? 18.616 20.362 15.059 1.00 22.25 122 VAL A N 1
ATOM 872 C CA . VAL A 1 122 ? 17.893 20.382 13.802 1.00 20.91 122 VAL A CA 1
ATOM 873 C C . VAL A 1 122 ? 16.389 20.267 14.013 1.00 22.78 122 VAL A C 1
ATOM 874 O O . VAL A 1 122 ? 15.922 19.397 14.756 1.00 23.09 122 VAL A O 1
ATOM 878 N N . ARG A 1 123 ? 15.636 21.165 13.379 1.00 22.56 123 ARG A N 1
ATOM 879 C CA . ARG A 1 123 ? 14.183 21.134 13.471 1.00 22.72 123 ARG A CA 1
ATOM 880 C C . ARG A 1 123 ? 13.638 20.490 12.202 1.00 22.71 123 ARG A C 1
ATOM 881 O O . ARG A 1 123 ? 13.970 20.911 11.086 1.00 21.90 123 ARG A O 1
ATOM 889 N N . VAL A 1 124 ? 12.818 19.455 12.382 1.00 23.26 124 VAL A N 1
ATOM 890 C CA . VAL A 1 124 ? 12.220 18.744 11.258 1.00 23.47 124 VAL A CA 1
ATOM 891 C C . VAL A 1 124 ? 10.744 19.081 11.135 1.00 25.26 124 VAL A C 1
ATOM 892 O O . VAL A 1 124 ? 9.957 18.857 12.067 1.00 24.81 124 VAL A O 1
ATOM 896 N N . TYR A 1 125 ? 10.380 19.615 9.972 1.00 24.67 125 TYR A N 1
ATOM 897 C CA . TYR A 1 125 ? 9.005 19.995 9.690 1.00 25.95 125 TYR A CA 1
ATOM 898 C C . TYR A 1 125 ? 8.241 18.915 8.936 1.00 26.34 125 TYR A C 1
ATOM 899 O O . TYR A 1 125 ? 8.833 18.028 8.314 1.00 26.53 125 TYR A O 1
ATOM 908 N N . LEU A 1 126 ? 6.916 19.005 9.010 1.00 26.81 126 LEU A N 1
ATOM 909 C CA . LEU A 1 126 ? 6.026 18.109 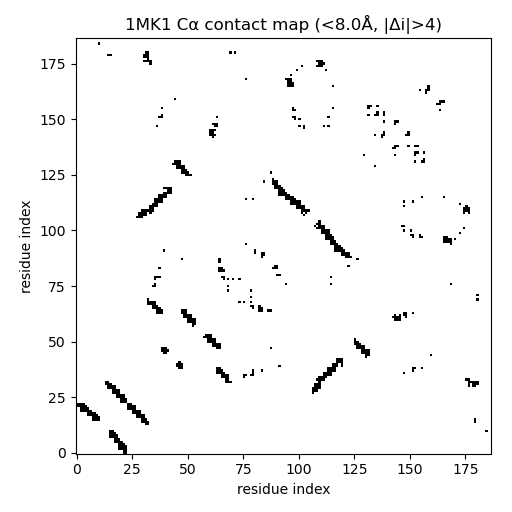8.285 1.00 26.93 126 LEU A CA 1
ATOM 910 C C . LEU A 1 126 ? 5.252 19.047 7.371 1.00 26.94 126 LEU A C 1
ATOM 911 O O . LEU A 1 126 ? 4.494 19.896 7.842 1.00 27.74 126 LEU A O 1
ATOM 916 N N . ALA A 1 127 ? 5.470 18.916 6.070 1.00 26.62 127 ALA A N 1
ATOM 917 C CA . ALA A 1 127 ? 4.788 19.757 5.102 1.00 26.51 127 ALA A CA 1
ATOM 918 C C . ALA A 1 127 ? 3.743 18.917 4.388 1.00 26.41 127 ALA A C 1
ATOM 919 O O . ALA A 1 127 ? 4.028 17.808 3.951 1.00 26.50 127 ALA A O 1
ATOM 921 N N . THR A 1 128 ? 2.532 19.452 4.281 1.00 26.93 128 THR A N 1
ATOM 922 C CA . THR A 1 128 ? 1.435 18.755 3.625 1.00 27.37 128 THR A CA 1
ATOM 923 C C . THR A 1 128 ? 0.741 19.697 2.650 1.00 27.86 128 THR A C 1
ATOM 924 O O . THR A 1 128 ? 1.022 20.892 2.651 1.00 28.53 128 THR A O 1
ATOM 928 N N . GLY A 1 129 ? -0.165 19.158 1.831 1.00 29.05 129 GLY A N 1
ATOM 929 C CA . GLY A 1 129 ? -0.850 19.967 0.834 1.00 29.61 129 GLY A CA 1
ATOM 930 C C . GLY A 1 129 ? 0.227 20.405 -0.144 1.00 31.06 129 GLY A C 1
ATOM 931 O O . GLY A 1 129 ? 0.516 21.591 -0.287 1.00 31.71 129 GLY A O 1
ATOM 932 N N . LEU A 1 130 ? 0.821 19.431 -0.823 1.00 31.27 130 LEU A N 1
ATOM 933 C CA . LEU A 1 130 ? 1.925 19.683 -1.739 1.00 32.07 130 LEU A CA 1
ATOM 934 C C . LEU A 1 130 ? 1.559 20.053 -3.165 1.00 33.20 130 LEU A C 1
ATOM 935 O O . LEU A 1 130 ? 0.571 19.576 -3.720 1.00 32.91 130 LEU A O 1
ATOM 940 N N . ARG A 1 131 ? 2.388 20.902 -3.759 1.00 33.99 131 ARG A N 1
ATOM 941 C CA . ARG A 1 131 ? 2.178 21.352 -5.124 1.00 36.23 131 ARG A CA 1
ATOM 942 C C . ARG A 1 131 ? 3.528 21.377 -5.826 1.00 35.77 131 ARG A C 1
ATOM 943 O O . ARG A 1 131 ? 4.470 21.967 -5.317 1.00 37.55 131 ARG A O 1
ATOM 951 N N . GLU A 1 132 ? 3.624 20.738 -6.986 1.00 35.69 132 GLU A N 1
ATOM 952 C CA . GLU A 1 132 ? 4.875 20.705 -7.739 1.00 37.31 132 GLU A CA 1
ATOM 953 C C . GLU A 1 132 ? 5.072 22.032 -8.468 1.00 37.12 132 GLU A C 1
ATOM 954 O O . GLU A 1 132 ? 4.365 22.316 -9.429 1.00 37.55 132 GLU A O 1
ATOM 960 N N . VAL A 1 133 ? 6.034 22.838 -8.019 1.00 36.62 133 VAL A N 1
ATOM 961 C CA . VAL A 1 133 ? 6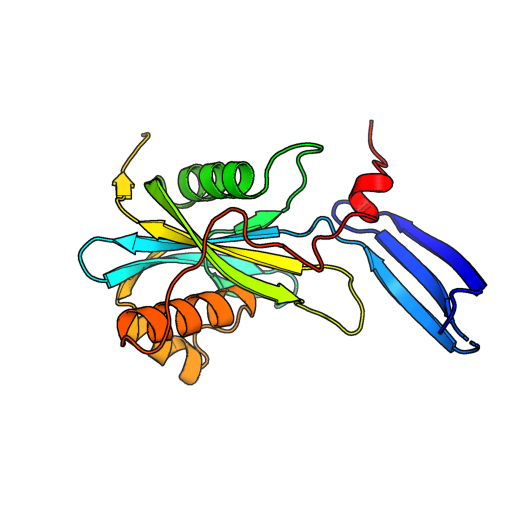.286 24.144 -8.632 1.00 36.01 133 VAL A CA 1
ATOM 962 C C . VAL A 1 133 ? 7.627 24.285 -9.340 1.00 36.60 133 VAL A C 1
ATOM 963 O O . VAL A 1 133 ? 8.488 23.412 -9.256 1.00 36.47 133 VAL A O 1
ATOM 967 N N . GLY A 1 134 ? 7.782 25.403 -10.044 1.00 38.22 134 GLY A N 1
ATOM 968 C CA . GLY A 1 134 ? 9.010 25.695 -10.760 1.00 39.08 134 GLY A CA 1
ATOM 969 C C . GLY A 1 134 ? 9.054 25.221 -12.199 1.00 40.75 134 GLY A C 1
ATOM 970 O O . GLY A 1 134 ? 8.024 25.113 -12.870 1.00 39.64 134 GLY A O 1
ATOM 971 N N . ARG A 1 135 ? 10.278 24.949 -12.653 1.00 43.74 135 ARG A N 1
ATOM 972 C CA . ARG A 1 135 ? 10.602 24.465 -13.996 1.00 45.91 135 ARG A CA 1
ATOM 973 C C . ARG A 1 135 ? 11.135 25.575 -14.880 1.00 46.86 135 ARG A C 1
ATOM 974 O O . ARG A 1 135 ? 12.319 25.899 -14.825 1.00 47.83 135 ARG A O 1
ATOM 982 N N . THR A 1 146 ? 20.077 13.142 -7.110 1.00 49.42 146 THR A N 1
ATOM 983 C CA . THR A 1 146 ? 18.850 12.440 -7.481 1.00 50.07 146 THR A CA 1
ATOM 984 C C . THR A 1 146 ? 17.972 12.203 -6.244 1.00 49.08 146 THR A C 1
ATOM 985 O O . THR A 1 146 ? 18.469 12.217 -5.117 1.00 49.57 146 THR A O 1
ATOM 989 N N . MET A 1 147 ? 16.673 11.990 -6.451 1.00 46.63 147 MET A N 1
ATOM 990 C CA . MET A 1 147 ? 15.761 11.748 -5.336 1.00 43.39 147 MET A CA 1
ATOM 991 C C . MET A 1 147 ? 14.753 10.651 -5.640 1.00 40.77 147 MET A C 1
ATOM 992 O O . MET A 1 147 ? 14.706 10.134 -6.754 1.00 40.89 147 MET A O 1
ATOM 997 N N . GLY A 1 148 ? 13.956 10.299 -4.634 1.00 37.72 148 GLY A N 1
ATOM 998 C CA . GLY A 1 148 ? 12.941 9.272 -4.796 1.00 34.60 148 GLY A CA 1
ATOM 999 C C . GLY A 1 148 ? 11.797 9.440 -3.808 1.00 33.45 148 GLY A C 1
ATOM 1000 O O . GLY A 1 148 ? 11.967 10.057 -2.749 1.00 33.07 148 GLY A O 1
ATOM 1001 N N . TRP A 1 149 ? 10.627 8.905 -4.157 1.00 30.90 149 TRP A N 1
ATOM 1002 C CA . TRP A 1 149 ? 9.445 8.975 -3.295 1.00 29.87 149 TRP A CA 1
ATOM 1003 C C . TRP A 1 149 ? 9.228 7.639 -2.592 1.00 29.17 149 TRP A C 1
ATOM 1004 O O . TRP A 1 149 ? 9.248 6.588 -3.231 1.00 30.10 149 TRP A O 1
ATOM 1015 N N . TYR A 1 150 ? 9.011 7.674 -1.283 1.00 27.99 150 TYR A N 1
ATOM 1016 C CA . TYR A 1 150 ? 8.817 6.436 -0.542 1.00 27.61 150 TYR A CA 1
ATOM 1017 C C . TYR A 1 150 ? 7.581 6.437 0.332 1.00 28.22 150 TYR A C 1
ATOM 1018 O O . TYR A 1 150 ? 7.303 7.416 1.035 1.00 29.09 150 TYR A O 1
ATOM 1027 N N . PRO A 1 151 ? 6.807 5.340 0.294 1.00 27.67 151 PRO A N 1
ATOM 1028 C CA . PRO A 1 151 ? 5.619 5.296 1.148 1.00 27.47 151 PRO A CA 1
ATOM 1029 C C . PRO A 1 151 ? 6.215 5.351 2.561 1.00 26.10 151 PRO A C 1
ATOM 1030 O O . PRO A 1 151 ? 7.269 4.762 2.808 1.00 23.46 151 PRO A O 1
ATOM 1034 N N . ILE A 1 152 ? 5.565 6.057 3.476 1.00 24.61 152 ILE A N 1
ATOM 1035 C CA . ILE A 1 152 ? 6.108 6.185 4.818 1.00 25.74 152 ILE A CA 1
ATOM 1036 C C . ILE A 1 152 ? 6.472 4.865 5.489 1.00 26.71 152 ILE A C 1
ATOM 1037 O O . ILE A 1 152 ? 7.522 4.758 6.119 1.00 27.08 152 ILE A O 1
ATOM 1042 N N . ALA A 1 153 ? 5.621 3.857 5.352 1.00 29.01 153 ALA A N 1
ATOM 1043 C CA . ALA A 1 153 ? 5.903 2.567 5.975 1.00 30.23 153 ALA A CA 1
ATOM 1044 C C . ALA A 1 153 ? 7.177 1.966 5.387 1.00 29.96 153 ALA A C 1
ATOM 1045 O O . ALA A 1 153 ? 7.983 1.376 6.109 1.00 30.28 153 ALA A O 1
ATOM 1047 N N . GLU A 1 154 ? 7.371 2.119 4.082 1.00 28.58 154 GLU A N 1
ATOM 1048 C CA . GLU A 1 154 ? 8.568 1.577 3.459 1.00 29.56 154 GLU A CA 1
ATOM 1049 C C . GLU A 1 154 ? 9.809 2.296 3.985 1.00 28.00 154 GLU A C 1
ATOM 1050 O O . GLU A 1 154 ? 10.825 1.667 4.288 1.00 27.81 154 GLU A O 1
ATOM 1056 N N . ALA A 1 155 ? 9.718 3.619 4.087 1.00 26.76 155 ALA A N 1
ATOM 1057 C CA . ALA A 1 155 ? 10.826 4.423 4.580 1.00 23.59 155 ALA A CA 1
ATOM 1058 C C . ALA A 1 155 ? 11.166 3.941 5.971 1.00 22.43 155 ALA A C 1
ATOM 1059 O O . ALA A 1 155 ? 12.341 3.775 6.297 1.00 22.98 155 ALA A O 1
ATOM 1061 N N . ALA A 1 156 ? 10.135 3.704 6.782 1.00 21.37 156 ALA A N 1
ATOM 1062 C CA . ALA A 1 156 ? 10.327 3.229 8.153 1.00 22.39 156 ALA A CA 1
ATOM 1063 C C . ALA A 1 156 ? 11.054 1.883 8.182 1.00 23.75 156 ALA A C 1
ATOM 1064 O O . ALA A 1 156 ? 11.880 1.624 9.063 1.00 23.61 156 ALA A O 1
ATOM 1066 N N . ARG A 1 157 ? 10.747 1.020 7.220 1.00 24.96 157 ARG A N 1
ATOM 1067 C CA . ARG A 1 157 ? 11.398 -0.280 7.168 1.00 24.44 157 ARG A CA 1
ATOM 1068 C C . ARG A 1 157 ? 12.843 -0.125 6.703 1.00 23.97 157 ARG A C 1
ATOM 1069 O O . ARG A 1 157 ? 13.722 -0.865 7.143 1.00 24.31 157 ARG A O 1
ATOM 1077 N N . ARG A 1 158 ? 13.098 0.844 5.832 1.00 22.03 158 ARG A N 1
ATOM 1078 C CA . ARG A 1 158 ? 14.459 1.068 5.372 1.00 22.68 158 ARG A CA 1
ATOM 1079 C C . ARG A 1 158 ? 15.304 1.516 6.563 1.00 23.08 158 ARG A C 1
ATOM 1080 O O . ARG A 1 158 ? 16.494 1.214 6.640 1.00 23.65 158 ARG A O 1
ATOM 1088 N N . VAL A 1 159 ? 14.684 2.224 7.501 1.00 22.25 159 VAL A N 1
ATOM 1089 C CA . VAL A 1 159 ? 15.404 2.676 8.683 1.00 22.99 159 VAL A CA 1
ATOM 1090 C C . VAL A 1 159 ? 15.831 1.489 9.545 1.00 24.38 159 VAL A C 1
ATOM 1091 O O . VAL A 1 159 ? 17.017 1.322 9.836 1.00 24.37 159 VAL A O 1
ATOM 1095 N N . LEU A 1 160 ? 14.862 0.675 9.956 1.00 24.93 160 LEU A N 1
ATOM 1096 C CA . LEU A 1 160 ? 15.126 -0.494 10.794 1.00 26.05 160 LEU A CA 1
ATOM 1097 C C . LEU A 1 160 ? 15.960 -1.569 10.090 1.00 26.88 160 LEU A C 1
ATOM 1098 O O . LEU A 1 160 ? 16.361 -2.565 10.693 1.00 27.33 160 LEU A O 1
ATOM 1103 N N . ARG A 1 161 ? 16.222 -1.348 8.812 1.00 26.98 161 ARG A N 1
ATOM 1104 C CA . ARG A 1 161 ? 16.994 -2.273 8.003 1.00 28.16 161 ARG A CA 1
ATOM 1105 C C . ARG A 1 161 ? 18.380 -1.664 7.746 1.00 28.18 161 ARG A C 1
ATOM 1106 O O . ARG A 1 161 ? 19.240 -2.278 7.117 1.00 27.84 161 ARG A O 1
ATOM 1114 N N . GLY A 1 162 ? 18.584 -0.447 8.241 1.00 26.75 162 GLY A N 1
ATOM 1115 C CA . GLY A 1 162 ? 19.860 0.225 8.076 1.00 26.22 162 GLY A CA 1
ATOM 1116 C C . GLY A 1 162 ? 20.139 0.842 6.714 1.00 25.83 162 GLY A C 1
ATOM 1117 O O . GLY A 1 162 ? 21.288 1.180 6.409 1.00 22.99 162 GLY A O 1
ATOM 1118 N N . GLU A 1 163 ? 19.103 0.990 5.893 1.00 25.35 163 GLU A N 1
ATOM 1119 C CA . GLU A 1 163 ? 19.271 1.581 4.567 1.00 25.40 163 GLU A CA 1
ATOM 1120 C C . GLU A 1 163 ? 19.164 3.114 4.633 1.00 24.54 163 GLU A C 1
ATOM 1121 O O . GLU A 1 163 ? 19.527 3.815 3.687 1.00 23.50 163 GLU A O 1
ATOM 1127 N N . ILE A 1 164 ? 18.673 3.613 5.770 1.00 24.25 164 ILE A N 1
ATOM 1128 C CA . ILE A 1 164 ? 18.551 5.047 6.046 1.00 22.37 164 ILE A CA 1
ATOM 1129 C C . ILE A 1 164 ? 19.260 5.237 7.392 1.00 23.06 164 ILE A C 1
ATOM 1130 O O . ILE A 1 164 ? 18.764 4.787 8.423 1.00 22.70 164 ILE A O 1
ATOM 1135 N N . VAL A 1 165 ? 20.422 5.882 7.381 1.00 23.68 165 VAL A N 1
ATOM 1136 C CA . VAL A 1 165 ? 21.188 6.085 8.611 1.00 23.23 165 VAL A CA 1
ATOM 1137 C C . VAL A 1 165 ? 21.332 7.537 9.059 1.00 23.68 165 VAL A C 1
ATOM 1138 O O . VAL A 1 165 ? 21.600 7.800 10.237 1.00 23.29 165 VAL A O 1
ATOM 1142 N N . ASN A 1 166 ? 21.183 8.474 8.128 1.00 22.53 166 ASN A N 1
ATOM 1143 C CA . ASN A 1 166 ? 21.267 9.892 8.466 1.00 21.97 166 ASN A CA 1
ATOM 1144 C C . ASN A 1 166 ? 20.343 10.091 9.682 1.00 20.16 166 ASN A C 1
ATOM 1145 O O . ASN A 1 166 ? 19.161 9.779 9.612 1.00 18.47 166 ASN A O 1
ATOM 1150 N N . SER A 1 167 ? 20.886 10.591 10.794 1.00 21.16 167 SER A N 1
ATOM 1151 C CA . SER A 1 167 ? 20.111 10.775 12.035 1.00 20.55 167 SER A CA 1
ATOM 1152 C C . SER A 1 167 ? 18.868 11.656 11.927 1.00 20.39 167 SER A C 1
ATOM 1153 O O . SER A 1 167 ? 17.880 11.426 12.631 1.00 19.05 167 SER A O 1
ATOM 1156 N N . ILE A 1 168 ? 18.925 12.666 11.061 1.00 19.99 168 ILE A N 1
ATOM 1157 C CA . ILE A 1 168 ? 17.800 13.582 10.855 1.00 20.08 168 ILE A CA 1
ATOM 1158 C C . ILE A 1 168 ? 16.670 12.868 10.120 1.00 19.28 168 ILE A C 1
ATOM 1159 O O . ILE A 1 168 ? 15.491 13.021 10.449 1.00 18.90 168 ILE A O 1
ATOM 1164 N N . ALA A 1 169 ? 17.059 12.083 9.122 1.00 18.83 169 ALA A N 1
ATOM 1165 C CA . ALA A 1 169 ? 16.133 11.306 8.319 1.00 18.28 169 ALA A CA 1
ATOM 1166 C C . ALA A 1 169 ? 15.489 10.241 9.210 1.00 19.46 169 ALA A C 1
ATOM 1167 O O . ALA A 1 169 ? 14.278 10.014 9.143 1.00 20.72 169 ALA A O 1
ATOM 1169 N N . ILE A 1 170 ? 16.299 9.584 10.039 1.00 18.56 170 ILE A N 1
ATOM 1170 C CA . ILE A 1 170 ? 15.779 8.559 10.940 1.00 19.37 170 ILE A CA 1
ATOM 1171 C C . ILE A 1 170 ? 14.674 9.131 11.828 1.00 18.76 170 ILE A C 1
ATOM 1172 O O . ILE A 1 170 ? 13.584 8.561 11.921 1.00 17.06 170 ILE A O 1
ATOM 1177 N N . ALA A 1 171 ? 14.967 10.265 12.462 1.00 19.74 171 ALA A N 1
ATOM 1178 C CA . ALA A 1 171 ? 14.019 10.946 13.348 1.00 20.62 171 ALA A CA 1
ATOM 1179 C C . ALA A 1 171 ? 12.737 11.359 12.620 1.00 21.13 171 ALA A C 1
ATOM 1180 O O . ALA A 1 171 ? 11.633 11.072 13.089 1.00 20.21 171 ALA A O 1
ATOM 1182 N N . GLY A 1 172 ? 12.890 12.033 11.478 1.00 22.09 172 GLY A N 1
ATOM 1183 C CA . GLY A 1 172 ? 11.736 12.480 10.707 1.00 20.88 172 GLY A CA 1
ATOM 1184 C C . GLY A 1 172 ? 10.885 11.340 10.175 1.00 21.04 172 GLY A C 1
ATOM 1185 O O . GLY A 1 172 ? 9.649 11.355 10.285 1.00 20.02 172 GLY A O 1
ATOM 1186 N N . VAL A 1 173 ? 11.548 10.347 9.593 1.00 19.45 173 VAL A N 1
ATOM 1187 C CA . VAL A 1 173 ? 10.854 9.186 9.054 1.00 19.26 173 VAL A CA 1
ATOM 1188 C C . VAL A 1 173 ? 10.088 8.436 10.148 1.00 19.96 173 VAL A C 1
ATOM 1189 O O . VAL A 1 173 ? 8.889 8.209 10.020 1.00 20.90 173 VAL A O 1
ATOM 1193 N N . LEU A 1 174 ? 10.766 8.052 11.225 1.00 18.65 174 LEU A N 1
ATOM 1194 C CA . LEU A 1 174 ? 10.073 7.328 12.278 1.00 19.55 174 LEU A CA 1
ATOM 1195 C C . LEU A 1 174 ? 8.991 8.172 12.932 1.00 20.72 174 LEU A C 1
ATOM 1196 O O . LEU A 1 174 ? 7.945 7.649 13.312 1.00 22.75 174 LEU A O 1
ATOM 1201 N N . ALA A 1 175 ? 9.226 9.476 13.051 1.00 21.57 175 ALA A N 1
ATOM 1202 C CA . ALA A 1 175 ? 8.237 10.363 13.665 1.00 22.32 175 ALA A CA 1
ATOM 1203 C C . ALA A 1 175 ? 6.970 10.483 12.819 1.00 22.96 175 ALA A C 1
ATOM 1204 O O . ALA A 1 175 ? 5.867 10.367 13.348 1.00 24.02 175 ALA A O 1
ATOM 1206 N N . VAL A 1 176 ? 7.114 10.712 11.514 1.00 24.02 176 VAL A N 1
ATOM 1207 C CA . VAL A 1 176 ? 5.936 10.844 10.660 1.00 23.68 176 VAL A CA 1
ATOM 1208 C C . VAL A 1 176 ? 5.231 9.494 10.620 1.00 25.63 176 VAL A C 1
ATOM 1209 O O . VAL A 1 176 ? 4.016 9.415 10.452 1.00 27.58 176 VAL A O 1
ATOM 1213 N N . HIS A 1 177 ? 5.996 8.423 10.788 1.00 25.14 177 HIS A N 1
ATOM 1214 C CA . HIS A 1 177 ? 5.401 7.101 10.790 1.00 24.15 177 HIS A CA 1
ATOM 1215 C C . HIS A 1 177 ? 4.524 6.982 12.032 1.00 24.71 177 HIS A C 1
ATOM 1216 O O . HIS A 1 177 ? 3.396 6.499 11.955 1.00 25.79 177 HIS A O 1
ATOM 1223 N N . ALA A 1 178 ? 5.044 7.423 13.174 1.00 23.51 178 ALA A N 1
ATOM 1224 C CA . ALA A 1 178 ? 4.291 7.389 14.426 1.00 24.93 178 ALA A CA 1
ATOM 1225 C C . ALA A 1 178 ? 3.017 8.218 14.259 1.00 26.85 178 ALA A C 1
ATOM 1226 O O . ALA A 1 178 ? 1.974 7.919 14.838 1.00 26.97 178 ALA A O 1
ATOM 1228 N N . VAL A 1 179 ? 3.112 9.271 13.459 1.00 29.55 179 VAL A N 1
ATOM 1229 C CA . VAL A 1 179 ? 1.969 10.127 13.207 1.00 30.32 179 VAL A CA 1
ATOM 1230 C C . VAL A 1 179 ? 0.982 9.415 12.280 1.00 31.74 179 VAL A C 1
ATOM 1231 O O . VAL A 1 179 ? -0.217 9.394 12.553 1.00 33.40 179 VAL A O 1
ATOM 1235 N N . THR A 1 180 ? 1.471 8.817 11.198 1.00 31.86 180 THR A N 1
ATOM 1236 C CA . THR A 1 180 ? 0.574 8.128 10.272 1.00 33.63 180 THR A CA 1
ATOM 1237 C C . THR A 1 180 ? -0.113 6.909 10.886 1.00 33.19 180 THR A C 1
ATOM 1238 O O . THR A 1 180 ? -1.174 6.500 10.423 1.00 33.98 180 THR A O 1
ATOM 1242 N N . THR A 1 181 ? 0.485 6.322 11.917 1.00 32.49 181 THR A N 1
ATOM 1243 C CA . THR A 1 181 ? -0.118 5.161 12.553 1.00 33.44 181 THR A CA 1
ATOM 1244 C C . THR A 1 181 ? -1.099 5.618 13.618 1.00 33.23 181 THR A C 1
ATOM 1245 O O . THR A 1 181 ? -1.738 4.806 14.281 1.00 34.60 181 THR A O 1
ATOM 1249 N N . GLY A 1 182 ? -1.203 6.929 13.782 1.00 33.36 182 GLY A N 1
ATOM 1250 C CA . GLY A 1 182 ? -2.117 7.485 14.761 1.00 33.46 182 GLY A CA 1
ATOM 1251 C C . GLY A 1 182 ? -1.564 7.551 16.169 1.00 33.58 182 GLY A C 1
ATOM 1252 O O . GLY A 1 182 ? -2.261 7.973 17.091 1.00 33.92 182 GLY A O 1
ATOM 1253 N N . PHE A 1 183 ? -0.311 7.145 16.342 1.00 34.01 183 PHE A N 1
ATOM 1254 C CA . PHE A 1 183 ? 0.311 7.158 17.660 1.00 33.51 183 PHE A CA 1
ATOM 1255 C C . PHE A 1 183 ? 0.658 8.564 18.142 1.00 34.76 183 PHE A C 1
ATOM 1256 O O . PHE A 1 183 ? 0.644 8.830 19.345 1.00 33.71 183 PHE A O 1
ATOM 1264 N N . ALA A 1 184 ? 0.972 9.460 17.209 1.00 36.25 184 ALA A N 1
ATOM 1265 C CA . ALA A 1 184 ? 1.345 10.828 17.567 1.00 38.86 184 ALA A CA 1
ATOM 1266 C C . ALA A 1 184 ? 0.806 11.890 16.611 1.00 40.13 184 ALA A C 1
ATOM 1267 O O . ALA A 1 184 ? 0.396 11.589 15.488 1.00 40.26 184 ALA A O 1
ATOM 1269 N N . GLN A 1 185 ? 0.840 13.139 17.072 1.00 40.46 185 GLN A N 1
ATOM 1270 C CA . GLN A 1 185 ? 0.351 14.283 16.314 1.00 41.61 185 GLN A CA 1
ATOM 1271 C C . GLN A 1 185 ? 1.436 15.305 15.980 1.00 40.96 185 GLN A C 1
ATOM 1272 O O . GLN A 1 185 ? 2.398 15.475 16.734 1.00 42.31 185 GLN A O 1
ATOM 1278 N N . PRO A 1 186 ? 1.301 15.993 14.833 1.00 39.47 186 PRO A N 1
ATOM 1279 C CA . PRO A 1 186 ? 2.297 17.000 14.459 1.00 38.72 186 PRO A CA 1
ATOM 1280 C C . PRO A 1 186 ? 2.090 18.162 15.424 1.00 39.78 186 PRO A C 1
ATOM 1281 O O . PRO A 1 186 ? 1.074 18.220 16.118 1.00 40.35 186 PRO A O 1
ATOM 1285 N N . ARG A 1 187 ? 3.033 19.089 15.473 1.00 39.18 187 ARG A N 1
ATOM 1286 C CA . ARG A 1 187 ? 2.886 20.229 16.364 1.00 38.72 187 ARG A CA 1
ATOM 1287 C C . ARG A 1 187 ? 2.883 21.561 15.618 1.00 39.53 187 ARG A C 1
ATOM 1288 O O . ARG A 1 187 ? 3.196 21.618 14.425 1.00 39.25 187 ARG A O 1
ATOM 1296 N N . PRO A 1 188 ? 2.510 22.651 16.316 1.00 39.68 188 PRO A N 1
ATOM 1297 C CA . PRO A 1 188 ? 2.446 24.019 15.780 1.00 39.17 188 PRO A CA 1
ATOM 1298 C C . PRO A 1 188 ? 3.817 24.610 15.433 1.00 37.49 188 PRO A C 1
ATOM 1299 O O . PRO A 1 188 ? 4.804 24.368 16.134 1.00 35.44 188 PRO A O 1
ATOM 1303 N N . LEU A 1 189 ? 3.869 25.397 14.361 1.00 37.19 189 LEU A N 1
ATOM 1304 C CA . LEU A 1 189 ? 5.121 26.011 13.941 1.00 37.57 189 LEU A CA 1
ATOM 1305 C C . LEU A 1 189 ? 5.759 26.801 15.067 1.00 38.80 189 LEU A C 1
ATOM 1306 O O . LEU A 1 189 ? 6.982 26.872 15.161 1.00 40.74 189 LEU A O 1
ATOM 1311 N N . ASP A 1 190 ? 4.941 27.392 15.928 1.00 39.63 190 ASP A N 1
ATOM 1312 C CA . ASP A 1 190 ? 5.490 28.183 17.016 1.00 40.71 190 ASP A CA 1
ATOM 1313 C C . ASP A 1 190 ? 5.959 27.361 18.203 1.00 39.54 190 ASP A C 1
ATOM 1314 O O . ASP A 1 190 ? 6.274 27.920 19.251 1.00 40.81 190 ASP A O 1
ATOM 1319 N N . THR A 1 191 ? 6.006 26.041 18.053 1.00 37.61 191 THR A N 1
ATOM 1320 C CA . THR A 1 191 ? 6.493 25.193 19.138 1.00 35.77 191 THR A CA 1
ATOM 1321 C C . THR A 1 191 ? 7.894 25.692 19.444 1.00 36.54 191 THR A C 1
ATOM 1322 O O . THR A 1 191 ? 8.657 26.007 18.525 1.00 37.11 191 THR A O 1
ATOM 1326 N N . GLU A 1 192 ? 8.242 25.773 20.721 1.00 36.01 192 GLU A N 1
ATOM 1327 C CA . GLU A 1 192 ? 9.568 26.252 21.081 1.00 36.36 192 GLU A CA 1
ATOM 1328 C C . GLU A 1 192 ? 10.665 25.288 20.652 1.00 34.18 192 GLU A C 1
ATOM 1329 O O . GLU A 1 192 ? 10.525 24.071 20.788 1.00 32.33 192 GLU A O 1
ATOM 1335 N N . TRP A 1 193 ? 11.747 25.854 20.122 1.00 32.30 193 TRP A N 1
ATOM 1336 C CA . TRP A 1 193 ? 12.916 25.089 19.693 1.00 30.35 193 TRP A CA 1
ATOM 1337 C C . TRP A 1 193 ? 13.948 25.386 20.775 1.00 28.61 193 TRP A C 1
ATOM 1338 O O . TRP A 1 193 ? 14.686 26.360 20.699 1.00 28.14 193 TRP A O 1
ATOM 1349 N N . ILE A 1 194 ? 13.978 24.537 21.791 1.00 28.93 194 ILE A N 1
ATOM 1350 C CA . ILE A 1 194 ? 14.868 24.710 22.932 1.00 28.46 194 ILE A CA 1
ATOM 1351 C C . ILE A 1 194 ? 16.357 24.884 22.658 1.00 28.72 194 ILE A C 1
ATOM 1352 O O . ILE A 1 194 ? 16.992 25.784 23.210 1.00 27.98 194 ILE A O 1
ATOM 1357 N N . ASP A 1 195 ? 16.921 24.036 21.808 1.00 29.24 195 ASP A N 1
ATOM 1358 C CA . ASP A 1 195 ? 18.349 24.110 21.554 1.00 27.91 195 ASP A CA 1
ATOM 1359 C C . ASP A 1 195 ? 18.748 24.709 20.217 1.00 27.27 195 ASP A C 1
ATOM 1360 O O . ASP A 1 195 ? 19.795 24.365 19.677 1.00 27.68 195 ASP A O 1
ATOM 1365 N N . ARG A 1 196 ? 17.934 25.609 19.678 1.00 27.71 196 ARG A N 1
ATOM 1366 C CA . ARG A 1 196 ? 18.290 26.225 18.403 1.00 29.38 196 ARG A CA 1
ATOM 1367 C C . ARG A 1 196 ? 19.626 26.931 18.606 1.00 29.09 196 ARG A C 1
ATOM 1368 O O . ARG A 1 196 ? 19.751 27.782 19.484 1.00 30.45 196 ARG A O 1
ATOM 1376 N N . PRO A 1 197 ? 20.642 26.588 17.797 1.00 28.83 197 PRO A N 1
ATOM 1377 C CA . PRO A 1 197 ? 21.965 27.206 17.926 1.00 29.83 197 PRO A CA 1
ATOM 1378 C C . PRO A 1 197 ? 21.947 28.722 17.728 1.00 31.01 197 PRO A C 1
ATOM 1379 O O . PRO A 1 197 ? 21.089 29.261 17.023 1.00 32.31 197 PRO A O 1
ATOM 1383 N N . THR A 1 198 ? 22.904 29.399 18.352 1.00 30.11 198 THR A N 1
ATOM 1384 C CA . THR A 1 198 ? 23.007 30.843 18.239 1.00 30.27 198 THR A CA 1
ATOM 1385 C C . THR A 1 198 ? 24.458 31.326 18.234 1.00 30.08 198 THR A C 1
ATOM 1386 O O . THR A 1 198 ? 24.777 32.347 17.632 1.00 29.42 198 THR A O 1
ATOM 1390 N N . ALA A 1 199 ? 25.333 30.571 18.888 1.00 29.85 199 ALA A N 1
ATOM 1391 C CA . ALA A 1 199 ? 26.739 30.934 19.009 1.00 29.92 199 ALA A CA 1
ATOM 1392 C C . ALA A 1 199 ? 27.485 31.273 17.723 1.00 30.96 199 ALA A C 1
ATOM 1393 O O . ALA A 1 199 ? 28.048 32.363 17.602 1.00 30.25 199 ALA A O 1
ATOM 1395 N N . PHE A 1 200 ? 27.500 30.344 16.769 1.00 32.19 200 PHE A N 1
ATOM 1396 C CA . PHE A 1 200 ? 28.221 30.563 15.516 1.00 33.03 200 PHE A CA 1
ATOM 1397 C C . PHE A 1 200 ? 27.652 31.729 14.730 1.00 33.74 200 PHE A C 1
ATOM 1398 O O . PHE A 1 200 ? 28.396 32.499 14.125 1.00 32.85 200 PHE A O 1
ATOM 1406 N N . ALA A 1 201 ? 26.327 31.838 14.727 1.00 36.18 201 ALA A N 1
ATOM 1407 C CA . ALA A 1 201 ? 25.653 32.922 14.031 1.00 37.70 201 ALA A CA 1
ATOM 1408 C C . ALA A 1 201 ? 26.051 34.230 14.711 1.00 39.67 201 ALA A C 1
ATOM 1409 O O . ALA A 1 201 ? 26.227 35.255 14.049 1.00 42.02 201 ALA A O 1
ATOM 1411 N N . ALA A 1 202 ? 26.202 34.182 16.034 1.00 39.91 202 ALA A N 1
ATOM 1412 C CA . ALA A 1 202 ? 26.590 35.348 16.818 1.00 40.36 202 ALA A CA 1
ATOM 1413 C C . ALA A 1 202 ? 27.964 35.852 16.390 1.00 42.39 202 ALA A C 1
ATOM 1414 O O . ALA A 1 202 ? 28.250 37.049 16.475 1.00 42.65 202 ALA A O 1
ATOM 1416 N N . ARG A 1 203 ? 28.815 34.933 15.941 1.00 44.14 203 ARG A N 1
ATOM 1417 C CA . ARG A 1 203 ? 30.149 35.289 15.476 1.00 46.47 203 ARG A CA 1
ATOM 1418 C C . ARG A 1 203 ? 30.097 36.138 14.213 1.00 49.96 203 ARG A C 1
ATOM 1419 O O . ARG A 1 203 ? 30.762 37.166 14.131 1.00 50.27 203 ARG A O 1
ATOM 1427 N N . ARG A 1 204 ? 29.312 35.701 13.229 1.00 54.84 204 ARG A N 1
ATOM 1428 C CA . ARG A 1 204 ? 29.201 36.413 11.960 1.00 60.57 204 ARG A CA 1
ATOM 1429 C C . ARG A 1 204 ? 30.600 36.726 11.425 1.00 65.08 204 ARG A C 1
ATOM 1430 O O . ARG A 1 204 ? 30.869 37.842 10.970 1.00 65.83 204 ARG A O 1
ATOM 1438 N N . ALA A 1 205 ? 31.487 35.737 11.496 1.00 70.07 205 ALA A N 1
ATOM 1439 C CA . ALA A 1 205 ? 32.865 35.887 11.034 1.00 73.66 205 ALA A CA 1
ATOM 1440 C C . ALA A 1 205 ? 32.925 35.930 9.510 1.00 76.66 205 ALA A C 1
ATOM 1441 O O . ALA A 1 205 ? 33.584 35.099 8.885 1.00 77.23 205 ALA A O 1
ATOM 1443 N N . GLU A 1 206 ? 32.240 36.903 8.916 1.00 80.10 206 GLU A N 1
ATOM 1444 C CA . GLU A 1 206 ? 32.221 37.033 7.465 1.00 83.53 206 GLU A CA 1
ATOM 1445 C C . GLU A 1 206 ? 32.133 38.486 6.998 1.00 85.21 206 GLU A C 1
ATOM 1446 O O . GLU A 1 206 ? 31.698 39.371 7.744 1.00 85.42 206 GLU A O 1
ATOM 1452 N N . ARG A 1 207 ? 32.541 38.699 5.747 1.00 86.43 207 ARG A N 1
ATOM 1453 C CA . ARG A 1 207 ? 32.552 40.005 5.087 1.00 86.74 207 ARG A CA 1
ATOM 1454 C C . ARG A 1 207 ? 33.816 40.800 5.423 1.00 87.28 207 ARG A C 1
ATOM 1455 O O . ARG A 1 207 ? 33.686 41.929 5.941 1.00 88.17 207 ARG A O 1
#

Radius of gyration: 17.57 Å; Cα contacts (8 Å, |Δi|>4): 407; chains: 1; bounding box: 43×42×50 Å

GO terms:
  GO:0030145 manganese ion binding (F, IDA)